Protein 7BX7 (pdb70)

Sequence (270 aa):
GSNFGGGGSYNDFGNYNNQSSNFGPMKGGNFGGRSSGPYGGGGQYGSNFGGGGSYNDFGNYNNQSSNFGPMKGGNFGGRSSGPYGGGGQYGSNFGGGGSYNDFGNYNNQSSNFGPMKGGNFGGRSSGPYGGGGQYGSNFGGGGSYNDFGNYNNQSSNFGPMKGGNFGGRSSGPYGGGGQYGSNFGGGGSYNDFGNYNNQSSNFGPMKGGNFGGRSSGPYGGGGQYGSNFGGGGSYNDFGNYNNQSSNFGPMKGGNFGGRSSGPYGGGGQY

Radius of gyration: 20.84 Å; Cα contacts (8 Å, |Δi|>4): 1004; chains: 6; bounding box: 47×66×20 Å

Organism: Homo sapiens (NCBI:txid9606)

B-factor: mean 68.03, std 12.59, range [46.07, 91.61]

Secondary structure (DSSP, 8-state):
--EES-BS-EEE--EEEEEEEEES-B-SEEE-S---STT-S----/--EES-BS-EEE--EEEEEEEEES-B-SEEE-S---STT-S----/--EES-BS-EEE--EEEEEEEEES-B-SEEE-S---STT-S----/--EES-BS-EEE--EEEEEEEEES-B-SEEE-S---STT-S----/--EES-BS-EEE--EEEEEEEEES-B-SEEE-S---STT-S----/--EES-BS-EEE--EEEEEEEEES-B-SEEE-S---STT-S----

Structure (mmCIF, N/CA/C/O backbone):
data_7BX7
#
_entry.id   7BX7
#
_cell.length_a   1.00
_cell.length_b   1.00
_cell.length_c   1.00
_cell.angle_alpha   90.00
_cell.angle_beta   90.00
_cell.angle_gamma   90.00
#
_symmetry.space_group_name_H-M   'P 1'
#
loop_
_atom_site.group_PDB
_atom_site.id
_atom_site.type_symbol
_atom_site.label_atom_id
_atom_site.label_alt_id
_atom_site.label_comp_id
_atom_site.label_asym_id
_atom_site.label_entity_id
_atom_site.label_seq_id
_atom_site.pdbx_PDB_ins_code
_atom_site.Cartn_x
_atom_site.Cartn_y
_atom_site.Cartn_z
_atom_site.occupancy
_atom_site.B_iso_or_equiv
_atom_site.auth_seq_id
_atom_site.auth_comp_id
_atom_site.auth_asym_id
_atom_site.auth_atom_id
_atom_site.pdbx_PDB_model_num
ATOM 1 N N . GLY A 1 66 ? 156.464 116.583 152.881 1.00 79.91 251 GLY A N 1
ATOM 2 C CA . GLY A 1 66 ? 157.794 116.670 153.455 1.00 79.91 251 GLY A CA 1
ATOM 3 C C . GLY A 1 66 ? 158.574 117.849 152.919 1.00 79.91 251 GLY A C 1
ATOM 4 O O . GLY A 1 66 ? 159.788 117.779 152.741 1.00 79.91 251 GLY A O 1
ATOM 5 N N . SER A 1 67 ? 157.865 118.944 152.672 1.00 79.86 252 SER A N 1
ATOM 6 C CA . SER A 1 67 ? 158.457 120.105 152.035 1.00 79.86 252 SER A CA 1
ATOM 7 C C . SER A 1 67 ? 159.336 120.877 153.010 1.00 79.86 252 SER A C 1
ATOM 8 O O . SER A 1 67 ? 159.191 120.789 154.229 1.00 79.86 252 SER A O 1
ATOM 11 N N . ASN A 1 68 ? 160.258 121.646 152.445 1.00 74.57 253 ASN A N 1
ATOM 12 C CA . ASN A 1 68 ? 161.239 122.426 153.189 1.00 74.57 253 ASN A CA 1
ATOM 13 C C . ASN A 1 68 ? 161.023 123.883 152.812 1.00 74.57 253 ASN A C 1
ATOM 14 O O . ASN A 1 68 ? 161.575 124.361 151.823 1.00 74.57 253 ASN A O 1
ATOM 19 N N . PHE A 1 69 ? 160.235 124.595 153.603 1.00 72.30 254 PHE A N 1
ATOM 20 C CA . PHE A 1 69 ? 159.975 126.006 153.340 1.00 72.30 254 PHE A CA 1
ATOM 21 C C . PHE A 1 69 ? 161.087 126.832 153.965 1.00 72.30 254 PHE A C 1
ATOM 22 O O . PHE A 1 69 ? 161.024 127.224 155.127 1.00 72.30 254 PHE A O 1
ATOM 30 N N . GLY A 1 70 ? 162.117 127.106 153.175 1.00 71.75 255 GLY A N 1
ATOM 31 C CA . GLY A 1 70 ? 163.198 127.961 153.633 1.00 71.75 255 GLY A CA 1
ATOM 32 C C . GLY A 1 70 ? 163.935 127.445 154.846 1.00 71.75 255 GLY A C 1
ATOM 33 O O . GLY A 1 70 ? 164.290 128.230 155.732 1.00 71.75 255 GLY A O 1
ATOM 34 N N . GLY A 1 71 ? 164.175 126.136 154.912 1.00 76.68 256 GLY A N 1
ATOM 35 C CA . GLY A 1 71 ? 164.914 125.563 156.016 1.00 76.68 256 GLY A CA 1
ATOM 36 C C . GLY A 1 71 ? 166.394 125.476 155.730 1.00 76.68 256 GLY A C 1
ATOM 37 O O . GLY A 1 71 ? 166.850 125.647 154.606 1.00 76.68 256 GLY A O 1
ATOM 38 N N . GLY A 1 72 ? 167.155 125.201 156.778 1.00 78.42 257 GLY A N 1
ATOM 39 C CA . GLY A 1 72 ? 168.591 125.140 156.635 1.00 78.42 257 GLY A CA 1
ATOM 40 C C . GLY A 1 72 ? 169.251 126.425 157.071 1.00 78.42 257 GLY A C 1
ATOM 41 O O . GLY A 1 72 ? 169.099 126.851 158.217 1.00 78.42 257 GLY A O 1
ATOM 42 N N . GLY A 1 73 ? 169.986 127.055 156.167 1.00 72.14 258 GLY A N 1
ATOM 43 C CA . GLY A 1 73 ? 170.644 128.300 156.493 1.00 72.14 258 GLY A CA 1
ATOM 44 C C . GLY A 1 73 ? 169.996 129.468 155.794 1.00 72.14 258 GLY A C 1
ATOM 45 O O . GLY A 1 73 ? 170.636 130.494 155.557 1.00 72.14 258 GLY A O 1
ATOM 46 N N . SER A 1 74 ? 168.722 129.321 155.457 1.00 71.24 259 SER A N 1
ATOM 47 C CA . SER A 1 74 ? 168.019 130.367 154.735 1.00 71.24 259 SER A CA 1
ATOM 48 C C . SER A 1 74 ? 167.911 131.625 155.576 1.00 71.24 259 SER A C 1
ATOM 49 O O . S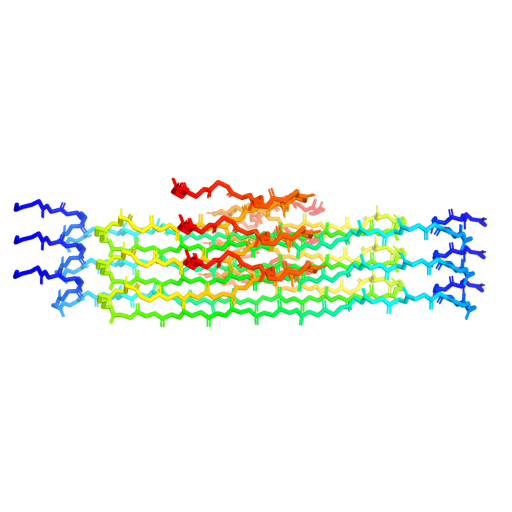ER A 1 74 ? 167.740 131.570 156.793 1.00 71.24 259 SER A O 1
ATOM 52 N N . TYR A 1 75 ? 168.024 132.764 154.915 1.00 65.08 260 TYR A N 1
ATOM 53 C CA . TYR A 1 75 ? 167.727 134.059 155.509 1.00 65.08 260 TYR A CA 1
ATOM 54 C C . TYR A 1 75 ? 166.354 134.442 154.978 1.00 65.08 260 TYR A C 1
ATOM 55 O O . TYR A 1 75 ? 166.220 134.953 153.871 1.00 65.08 260 TYR A O 1
ATOM 64 N N . ASN A 1 76 ? 165.324 134.153 155.752 1.00 63.49 261 ASN A N 1
ATOM 65 C CA . ASN A 1 76 ? 163.951 134.410 155.345 1.00 63.49 261 ASN A CA 1
ATOM 66 C C . ASN A 1 76 ? 163.484 135.696 156.001 1.00 63.49 261 ASN A C 1
ATOM 67 O O . ASN A 1 76 ? 163.269 135.739 157.213 1.00 63.49 261 ASN A O 1
ATOM 72 N N . ASP A 1 77 ? 163.320 136.736 155.198 1.00 60.99 262 ASP A N 1
ATOM 73 C CA . ASP A 1 77 ? 162.957 138.062 155.681 1.00 60.99 262 ASP A CA 1
ATOM 74 C C . ASP A 1 77 ? 161.704 138.475 154.929 1.00 60.99 262 ASP A C 1
ATOM 75 O O . ASP A 1 77 ? 161.776 138.843 153.757 1.00 60.99 262 ASP A O 1
ATOM 80 N N . PHE A 1 78 ? 160.556 138.407 155.586 1.00 57.75 263 PHE A N 1
ATOM 81 C CA . PHE A 1 78 ? 159.320 138.782 154.907 1.00 57.75 263 PHE A CA 1
ATOM 82 C C . PHE A 1 78 ? 158.366 139.351 155.953 1.00 57.75 263 PHE A C 1
ATOM 83 O O . PHE A 1 78 ? 157.490 138.659 156.461 1.00 57.75 263 PHE A O 1
ATOM 91 N N . GLY A 1 79 ? 158.488 140.649 156.204 1.00 53.05 264 GLY A N 1
ATOM 92 C CA . GLY A 1 79 ? 157.628 141.327 157.138 1.00 53.05 264 GLY A CA 1
ATOM 93 C C . GLY A 1 79 ? 156.702 142.265 156.397 1.00 53.05 264 GLY A C 1
ATOM 94 O O . GLY A 1 79 ? 156.790 142.431 155.181 1.00 53.05 264 GLY A O 1
ATOM 95 N N . ASN A 1 80 ? 155.814 142.872 157.151 1.00 51.93 265 ASN A N 1
ATOM 96 C CA . ASN A 1 80 ? 154.888 143.850 156.610 1.00 51.93 265 ASN A CA 1
ATOM 97 C C . ASN A 1 80 ? 155.227 145.186 157.236 1.00 51.93 265 ASN A C 1
ATOM 98 O O . ASN A 1 80 ? 155.135 145.350 158.453 1.00 51.93 265 ASN A O 1
ATOM 103 N N . TYR A 1 81 ? 155.630 146.130 156.407 1.00 51.17 266 TYR A N 1
ATOM 104 C CA . TYR A 1 81 ? 156.028 147.450 156.854 1.00 51.17 266 TYR A CA 1
ATOM 105 C C . TYR A 1 81 ? 155.048 148.447 156.267 1.00 51.17 266 TYR A C 1
ATOM 106 O O . TYR A 1 81 ? 154.880 148.512 155.047 1.00 51.17 266 TYR A O 1
ATOM 115 N N . ASN A 1 82 ? 154.386 149.196 157.131 1.00 51.31 267 ASN A N 1
ATOM 116 C CA . ASN A 1 82 ? 153.342 150.117 156.724 1.00 51.31 267 ASN A CA 1
ATOM 117 C C . ASN A 1 82 ? 153.675 151.518 157.205 1.00 51.31 267 ASN A C 1
ATOM 118 O O . ASN A 1 82 ? 154.107 151.706 158.344 1.00 51.31 267 ASN A O 1
ATOM 123 N N . ASN A 1 83 ? 153.477 152.497 156.332 1.00 51.11 268 ASN A N 1
ATOM 124 C CA . ASN A 1 83 ? 153.630 153.894 156.702 1.00 51.11 268 ASN A CA 1
ATOM 125 C C . ASN A 1 83 ? 152.438 154.666 156.173 1.00 51.11 268 ASN A C 1
ATOM 126 O O . ASN A 1 83 ? 152.153 154.620 154.975 1.00 51.11 268 ASN A O 1
ATOM 131 N N . GLN A 1 84 ? 151.741 155.363 157.061 1.00 50.13 269 GLN A N 1
ATOM 132 C CA . GLN A 1 84 ? 150.541 156.089 156.681 1.00 50.13 269 GLN A CA 1
ATOM 133 C C . GLN A 1 84 ? 150.553 157.465 157.309 1.00 50.13 269 GLN A C 1
ATOM 134 O O . GLN A 1 84 ? 150.860 157.605 158.493 1.00 50.13 269 GLN A O 1
ATOM 140 N N . SER A 1 85 ? 150.203 158.472 156.522 1.00 51.84 270 SER A N 1
ATOM 141 C CA . SER A 1 85 ? 150.10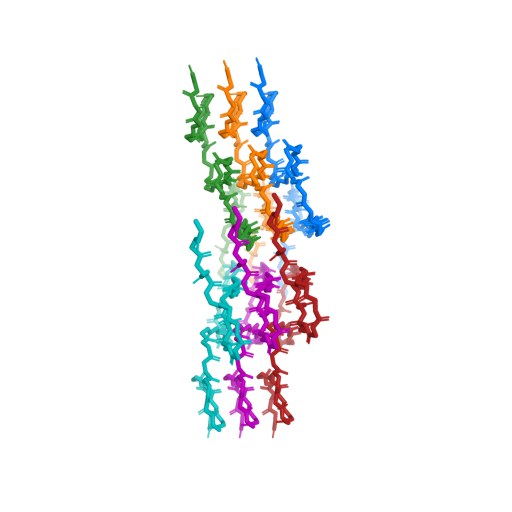2 159.835 157.012 1.00 51.84 270 SER A CA 1
ATOM 142 C C . SER A 1 85 ? 148.900 160.487 156.364 1.00 51.84 270 SER A C 1
ATOM 143 O O . SER A 1 85 ? 148.887 160.689 155.151 1.00 51.84 270 SER A O 1
ATOM 146 N N . SER A 1 86 ? 147.893 160.802 157.158 1.00 55.97 271 SER A N 1
ATOM 147 C CA . SER A 1 86 ? 146.739 161.539 156.680 1.00 55.97 271 SER A CA 1
ATOM 148 C C . SER A 1 86 ? 146.778 162.941 157.259 1.00 55.97 271 SER A C 1
ATOM 149 O O . SER A 1 86 ? 147.263 163.150 158.371 1.00 55.97 271 SER A O 1
ATOM 152 N N . ASN A 1 87 ? 146.284 163.910 156.498 1.00 59.23 272 ASN A N 1
ATOM 153 C CA . ASN A 1 87 ? 146.429 165.292 156.927 1.00 59.23 272 ASN A CA 1
ATOM 154 C C . ASN A 1 87 ? 145.362 166.163 156.290 1.00 59.23 272 ASN A C 1
ATOM 155 O O . ASN A 1 87 ? 145.072 166.022 155.104 1.00 59.23 272 ASN A O 1
ATOM 160 N N . PHE A 1 88 ? 144.810 167.077 157.070 1.00 62.21 273 PHE A N 1
ATOM 161 C CA . PHE A 1 88 ? 143.832 168.047 156.596 1.00 62.21 273 PHE A CA 1
ATOM 162 C C . PHE A 1 88 ? 144.515 169.402 156.696 1.00 62.21 273 PHE A C 1
ATOM 163 O O . PHE A 1 88 ? 144.723 169.921 157.791 1.00 62.21 273 PHE A O 1
ATOM 171 N N . GLY A 1 89 ? 144.870 169.978 155.563 1.00 66.64 274 GLY A N 1
ATOM 172 C CA . GLY A 1 89 ? 145.434 171.301 155.586 1.00 66.64 274 GLY A CA 1
ATOM 173 C C . GLY A 1 89 ? 146.689 171.425 154.760 1.00 66.64 274 GLY A C 1
ATOM 174 O O . GLY A 1 89 ? 147.011 170.560 153.945 1.00 66.64 274 GLY A O 1
ATOM 175 N N . PRO A 1 90 ? 147.423 172.519 154.955 1.00 70.75 275 PRO A N 1
ATOM 176 C CA . PRO A 1 90 ? 148.630 172.763 154.158 1.00 70.75 275 PRO A CA 1
ATOM 177 C C . PRO A 1 90 ? 149.740 171.809 154.567 1.00 70.75 275 PRO A C 1
ATOM 178 O O . PRO A 1 90 ? 150.208 171.832 155.705 1.00 70.75 275 PRO A O 1
ATOM 182 N N . MET A 1 91 ? 150.152 170.968 153.633 1.00 72.39 276 MET A N 1
ATOM 183 C CA . MET A 1 91 ? 151.163 169.947 153.865 1.00 72.39 276 MET A CA 1
ATOM 184 C C . MET A 1 91 ? 152.426 170.347 153.119 1.00 72.39 276 MET A C 1
ATOM 185 O O . MET A 1 91 ? 152.467 170.299 151.886 1.00 72.39 276 MET A O 1
ATOM 190 N N . LYS A 1 92 ? 153.448 170.754 153.863 1.00 71.92 277 LYS A N 1
ATOM 191 C CA . LYS A 1 92 ? 154.741 171.074 153.284 1.00 71.92 277 LYS A CA 1
ATOM 192 C C . LYS A 1 92 ? 155.852 170.156 153.745 1.00 71.92 277 LYS A C 1
ATOM 193 O O . LYS A 1 92 ? 156.933 170.184 153.155 1.00 71.92 277 LYS A O 1
ATOM 199 N N . GLY A 1 93 ? 155.625 169.346 154.767 1.00 69.42 278 GLY A N 1
ATOM 200 C CA . GLY A 1 93 ? 156.663 168.510 155.333 1.00 69.42 278 GLY A CA 1
ATOM 201 C C . GLY A 1 93 ? 156.974 167.297 154.491 1.00 69.42 278 GLY A C 1
ATOM 202 O O . GLY A 1 93 ? 157.056 167.365 153.259 1.00 69.42 278 GLY A O 1
ATOM 203 N N . GLY A 1 94 ? 157.164 166.175 155.158 1.00 67.37 279 GLY A N 1
ATOM 204 C CA . GLY A 1 94 ? 157.512 164.938 154.482 1.00 67.37 279 GLY A CA 1
ATOM 205 C C . GLY A 1 94 ? 156.945 163.726 155.180 1.00 67.37 279 GLY A C 1
ATOM 206 O O . GLY A 1 94 ? 156.857 163.682 156.404 1.00 67.37 279 GLY A O 1
ATOM 207 N N . ASN A 1 95 ? 156.556 162.739 154.382 1.00 61.54 280 ASN A N 1
ATOM 208 C CA . ASN A 1 95 ? 156.152 161.429 154.866 1.00 61.54 280 ASN A CA 1
ATOM 209 C C . ASN A 1 95 ? 157.053 160.413 154.187 1.00 61.54 280 ASN A C 1
ATOM 210 O O . ASN A 1 95 ? 157.116 160.368 152.956 1.00 61.54 280 ASN A O 1
ATOM 215 N N . PHE A 1 96 ? 157.762 159.619 154.979 1.00 64.26 281 PHE A N 1
ATOM 216 C CA . PHE A 1 96 ? 158.880 158.830 154.481 1.00 64.26 281 PHE A CA 1
ATOM 217 C C . PHE A 1 96 ? 158.616 157.349 154.697 1.00 64.26 281 PHE A C 1
ATOM 218 O O . PHE A 1 96 ? 158.524 156.888 155.839 1.00 64.26 281 PHE A O 1
ATOM 226 N N . GLY A 1 97 ? 158.497 156.612 153.593 1.00 60.61 282 GLY A N 1
ATOM 227 C CA . GLY A 1 97 ? 158.327 155.175 153.630 1.00 60.61 282 GLY A CA 1
ATOM 228 C C . GLY A 1 97 ? 159.155 154.520 152.544 1.00 60.61 282 GLY A C 1
ATOM 229 O O . GLY A 1 97 ? 159.987 155.161 151.906 1.00 60.61 282 GLY A O 1
ATOM 230 N N . GLY A 1 98 ? 158.911 153.235 152.338 1.00 60.06 283 GLY A N 1
ATOM 231 C CA . GLY A 1 98 ? 159.730 152.452 151.437 1.00 60.06 283 GLY A CA 1
ATOM 232 C C . GLY A 1 98 ? 160.867 151.802 152.191 1.00 60.06 283 GLY A C 1
ATOM 233 O O . GLY A 1 98 ? 161.148 152.137 153.341 1.00 60.06 283 GLY A O 1
ATOM 234 N N . ARG A 1 99 ? 161.545 150.864 151.539 1.00 57.41 284 ARG A N 1
ATOM 235 C CA . ARG A 1 99 ? 162.494 150.066 152.299 1.00 57.41 284 ARG A CA 1
ATOM 236 C C . ARG A 1 99 ? 163.782 150.846 152.527 1.00 57.41 284 ARG A C 1
ATOM 237 O O . ARG A 1 99 ? 164.239 150.958 153.665 1.00 57.41 284 ARG A O 1
ATOM 245 N N . SER A 1 100 ? 164.375 151.373 151.460 1.00 66.43 285 SER A N 1
ATOM 246 C CA . SER A 1 100 ? 165.561 152.219 151.573 1.00 66.43 285 SER A CA 1
ATOM 247 C C . SER A 1 100 ? 166.730 151.479 152.215 1.00 66.43 285 SER A C 1
ATOM 248 O O . SER A 1 100 ? 167.157 151.802 153.322 1.00 66.43 285 SER A O 1
ATOM 251 N N . SER A 1 101 ? 167.261 150.497 151.501 1.00 70.37 286 SER A N 1
ATOM 252 C CA . SER A 1 101 ? 168.310 149.633 152.028 1.00 70.37 286 SER A CA 1
ATOM 253 C C . SER A 1 101 ? 169.714 150.102 151.670 1.00 70.37 286 SER A C 1
ATOM 254 O O . SER A 1 101 ? 170.605 149.272 151.491 1.00 70.37 286 SER A O 1
ATOM 257 N N . GLY A 1 102 ? 169.928 151.408 151.577 1.00 76.44 287 GLY A N 1
ATOM 258 C CA . GLY A 1 102 ? 171.225 151.925 151.211 1.00 76.44 287 GLY A CA 1
ATOM 259 C C . GLY A 1 102 ? 171.679 153.080 152.078 1.00 76.44 287 GLY A C 1
ATOM 260 O O . GLY A 1 102 ? 170.893 153.667 152.826 1.00 76.44 287 GLY A O 1
ATOM 261 N N . PRO A 1 103 ? 172.964 153.425 151.997 1.00 83.21 288 PRO A N 1
ATOM 262 C CA . PRO A 1 103 ? 173.483 154.547 152.789 1.00 83.21 288 PRO A CA 1
ATOM 263 C C . PRO A 1 103 ? 172.802 155.853 152.425 1.00 83.21 288 PRO A C 1
ATOM 264 O O . PRO A 1 103 ? 172.667 156.192 151.248 1.00 83.21 288 PRO A O 1
ATOM 268 N N . TYR A 1 104 ? 172.380 156.590 153.449 1.00 86.78 289 TYR A N 1
ATOM 269 C CA . TYR A 1 104 ? 171.593 157.810 153.280 1.00 86.78 289 TYR A CA 1
ATOM 270 C C . TYR A 1 104 ? 170.357 157.540 152.429 1.00 86.78 289 TYR A C 1
ATOM 271 O O . TYR A 1 104 ? 169.917 158.377 151.642 1.00 86.78 289 TYR A O 1
ATOM 280 N N . GLY A 1 105 ? 169.796 156.348 152.602 1.00 81.25 290 GLY A N 1
ATOM 281 C CA . GLY A 1 105 ? 168.672 155.928 151.801 1.00 81.25 290 GLY A CA 1
ATOM 282 C C . GLY A 1 105 ? 167.379 156.599 152.210 1.00 81.25 290 GLY A C 1
ATOM 283 O O . GLY A 1 105 ? 167.208 157.057 153.336 1.00 81.25 290 GLY A O 1
ATOM 284 N N . GLY A 1 106 ? 166.445 156.630 151.269 1.00 81.36 291 GLY A N 1
ATOM 285 C CA . GLY A 1 106 ? 165.181 157.297 151.481 1.00 81.36 291 GLY A CA 1
ATOM 286 C C . GLY A 1 106 ? 165.222 158.702 150.929 1.00 81.36 291 GLY A C 1
ATOM 287 O O . GLY A 1 106 ? 166.045 159.516 151.355 1.00 81.36 291 GLY A O 1
ATOM 288 N N . GLY A 1 107 ? 164.362 158.995 149.963 1.00 79.34 292 GLY A N 1
ATOM 289 C CA . GLY A 1 107 ? 164.336 160.323 149.394 1.00 79.34 292 GLY A CA 1
ATOM 290 C C . GLY A 1 107 ? 164.021 161.370 150.435 1.00 79.34 292 GLY A C 1
ATOM 291 O O . GLY A 1 107 ? 163.097 161.199 151.227 1.00 79.34 292 GLY A O 1
ATOM 292 N N . GLY A 1 108 ? 164.785 162.448 150.460 1.00 78.09 293 GLY A N 1
ATOM 293 C CA . GLY A 1 108 ? 164.512 163.499 151.411 1.00 78.09 293 GLY A CA 1
ATOM 294 C C . GLY A 1 108 ? 164.763 164.862 150.820 1.00 78.09 293 GLY A C 1
ATOM 295 O O . GLY A 1 108 ? 164.381 165.126 149.679 1.00 78.09 293 GLY A O 1
ATOM 296 N N . GLN A 1 109 ? 165.402 165.740 151.582 1.00 87.25 294 GLN A N 1
ATOM 297 C CA . GLN A 1 109 ? 165.829 167.027 151.052 1.00 87.25 294 GLN A CA 1
ATOM 298 C C . GLN A 1 109 ? 167.300 167.032 150.666 1.00 87.25 294 GLN A C 1
ATOM 299 O O . GLN A 1 109 ? 167.657 167.576 149.618 1.00 87.25 294 GLN A O 1
ATOM 305 N N . TYR A 1 110 ? 168.151 166.426 151.487 1.00 85.91 295 TYR A N 1
ATOM 306 C CA . TYR A 1 110 ? 169.587 166.359 151.240 1.00 85.91 295 TYR A CA 1
ATOM 307 C C . TYR A 1 110 ? 170.194 167.745 151.038 1.00 85.91 295 TYR A C 1
ATOM 308 O O . TYR A 1 110 ? 171.371 167.876 150.702 1.00 85.91 295 TYR A O 1
ATOM 317 N N . GLY B 1 66 ? 157.640 116.860 148.074 1.00 77.24 251 GLY B N 1
ATOM 318 C CA . GLY B 1 66 ? 158.960 116.987 148.661 1.00 77.24 251 GLY B CA 1
ATOM 319 C C . GLY B 1 66 ? 159.708 118.192 148.136 1.00 77.24 251 GLY B C 1
ATOM 320 O O . GLY B 1 66 ? 160.926 118.160 147.971 1.00 77.24 251 GLY B O 1
ATOM 321 N N . SER B 1 67 ? 158.967 119.265 147.885 1.00 78.19 252 SER B N 1
ATOM 322 C CA . SER B 1 67 ? 159.529 120.446 147.257 1.00 78.19 252 SER B CA 1
ATOM 323 C C . SER B 1 67 ? 160.374 121.242 148.243 1.00 78.19 252 SER B C 1
ATOM 324 O O . SER B 1 67 ? 160.219 121.146 149.460 1.00 78.19 252 SER B O 1
ATOM 327 N N . ASN B 1 68 ? 161.276 122.041 147.689 1.00 74.65 253 ASN B N 1
ATOM 328 C CA . ASN B 1 68 ? 162.225 122.849 148.445 1.00 74.65 253 ASN B CA 1
ATOM 329 C C . ASN B 1 68 ? 161.967 124.300 148.070 1.00 74.65 253 ASN B C 1
ATOM 330 O O . ASN B 1 68 ? 162.513 124.798 147.088 1.00 74.65 253 ASN B O 1
ATOM 335 N N . PHE B 1 69 ? 161.149 124.984 148.856 1.00 70.57 254 PHE B N 1
ATOM 336 C CA . PHE B 1 69 ? 160.848 126.387 148.594 1.00 70.57 254 PHE B CA 1
ATOM 337 C C . PHE B 1 69 ? 161.927 127.246 149.232 1.00 70.57 254 PHE B C 1
ATOM 338 O O . PHE B 1 69 ? 161.840 127.632 150.394 1.00 70.57 254 PHE B O 1
ATOM 346 N N . GLY B 1 70 ? 162.956 127.555 148.453 1.00 71.69 255 GLY B N 1
ATOM 347 C CA . GLY B 1 70 ? 164.004 128.441 148.924 1.00 71.69 255 GLY B CA 1
ATOM 348 C C . GLY B 1 70 ? 164.745 127.945 150.143 1.00 71.69 255 GLY B C 1
ATOM 349 O O . GLY B 1 70 ? 165.066 128.738 151.035 1.00 71.69 255 GLY B O 1
ATOM 350 N N . GLY B 1 71 ? 165.026 126.644 150.208 1.00 75.91 256 GLY B N 1
ATOM 351 C CA . GLY B 1 71 ? 165.772 126.092 151.318 1.00 75.91 256 GLY B CA 1
ATOM 352 C C . GLY B 1 71 ? 167.256 126.052 151.046 1.00 75.91 256 GLY B C 1
ATOM 353 O O . GLY B 1 71 ? 167.718 126.241 149.927 1.00 75.91 256 GLY B O 1
ATOM 354 N N . GLY B 1 72 ? 168.015 125.798 152.101 1.00 75.18 257 GLY B N 1
ATOM 355 C CA . GLY B 1 72 ? 169.453 125.782 151.972 1.00 75.18 257 GLY B CA 1
ATOM 356 C C . GLY B 1 72 ? 170.069 127.086 152.418 1.00 75.18 257 GLY B C 1
ATOM 357 O O . GLY B 1 72 ? 169.892 127.503 153.564 1.00 75.18 257 GLY B O 1
ATOM 358 N N . GLY B 1 73 ? 170.792 127.742 151.523 1.00 70.79 258 GLY B N 1
ATOM 359 C CA . GLY B 1 73 ? 171.407 129.006 151.859 1.00 70.79 258 GLY B CA 1
ATOM 360 C C . GLY B 1 73 ? 170.730 130.155 151.157 1.00 70.79 258 GLY B C 1
ATOM 361 O O . GLY B 1 73 ? 171.340 131.201 150.929 1.00 70.79 258 GLY B O 1
ATOM 362 N N . SER B 1 74 ? 169.464 129.969 150.807 1.00 69.39 259 SER B N 1
ATOM 363 C CA . SER B 1 74 ? 168.736 130.994 150.081 1.00 69.39 259 SER B CA 1
ATOM 364 C C . SER B 1 74 ? 168.581 132.246 150.924 1.00 69.39 259 SER B C 1
ATOM 365 O O . SER B 1 74 ? 168.399 132.182 152.140 1.00 69.39 259 SER B O 1
ATOM 368 N N . TYR B 1 75 ? 168.665 133.390 150.267 1.00 64.40 260 TYR B N 1
ATOM 369 C CA . TYR B 1 75 ? 168.321 134.673 150.863 1.00 64.40 260 TYR B CA 1
ATOM 370 C C . TYR B 1 75 ? 166.942 135.014 150.318 1.00 64.40 260 TYR B C 1
ATOM 371 O O . TYR B 1 75 ? 166.803 135.524 149.212 1.00 64.40 260 TYR B O 1
ATOM 380 N N . ASN B 1 76 ? 165.913 134.691 151.082 1.00 62.58 261 ASN B N 1
ATOM 381 C CA . ASN B 1 76 ? 164.537 134.905 150.662 1.00 62.58 261 ASN B CA 1
ATOM 382 C C . ASN B 1 76 ? 164.024 136.174 151.316 1.00 62.58 261 ASN B C 1
ATOM 383 O O . ASN B 1 76 ? 163.795 136.207 152.526 1.00 62.58 261 ASN B O 1
ATOM 388 N N . ASP B 1 77 ? 163.835 137.211 150.515 1.00 58.96 262 ASP B N 1
ATOM 389 C CA . ASP B 1 77 ? 163.425 138.524 150.998 1.00 58.96 262 ASP B CA 1
ATOM 390 C C . ASP B 1 77 ? 162.168 138.900 150.234 1.00 58.96 262 ASP B C 1
ATOM 391 O O . ASP B 1 77 ? 162.240 139.273 149.064 1.00 58.96 262 ASP B O 1
ATOM 396 N N . PHE B 1 78 ? 161.016 138.794 150.880 1.00 56.31 263 PHE B N 1
ATOM 397 C CA . PHE B 1 78 ? 159.776 139.131 150.189 1.00 56.31 263 PHE B CA 1
ATOM 398 C C . PHE B 1 78 ? 158.794 139.667 151.227 1.00 56.31 263 PHE B C 1
ATOM 399 O O . PHE B 1 78 ? 157.935 138.946 151.724 1.00 56.31 263 PHE B O 1
ATOM 407 N N . GLY B 1 79 ? 158.872 140.967 151.483 1.00 52.04 264 GLY B N 1
ATOM 408 C CA . GLY B 1 79 ? 157.983 141.615 152.410 1.00 52.04 264 GLY B CA 1
ATOM 409 C C . GLY B 1 79 ? 157.035 142.526 151.662 1.00 52.04 264 GLY 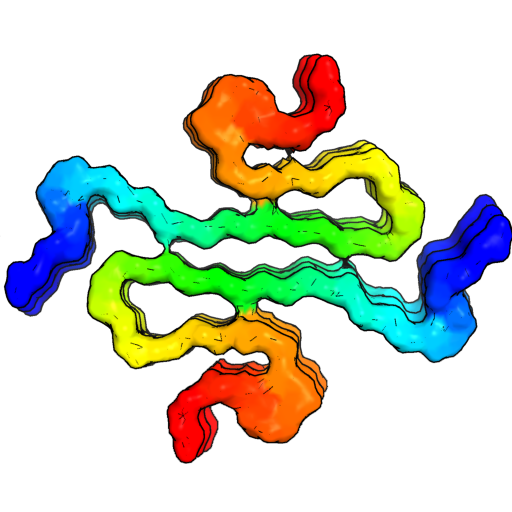B C 1
ATOM 410 O O . GLY B 1 79 ? 157.129 142.698 150.448 1.00 52.04 264 GLY B O 1
ATOM 411 N N . ASN B 1 80 ? 156.121 143.102 152.410 1.00 48.97 265 ASN B N 1
ATOM 412 C CA . ASN B 1 80 ? 155.170 144.053 151.862 1.00 48.97 265 ASN B CA 1
ATOM 413 C C . ASN B 1 80 ? 155.461 145.397 152.495 1.00 48.97 265 ASN B C 1
ATOM 414 O O . ASN B 1 80 ? 155.351 145.554 153.712 1.00 48.97 265 ASN B O 1
ATOM 419 N N . TYR B 1 81 ? 155.842 146.355 151.673 1.00 50.65 266 TYR B N 1
ATOM 420 C CA . TYR B 1 81 ? 156.193 147.686 152.127 1.00 50.65 266 TYR B CA 1
ATOM 421 C C . TYR B 1 81 ? 155.188 148.653 151.533 1.00 50.65 266 TYR B C 1
ATOM 422 O O . TYR B 1 81 ? 155.030 148.717 150.312 1.00 50.65 266 TYR B O 1
ATOM 431 N N . ASN B 1 82 ? 154.495 149.378 152.393 1.00 47.75 267 ASN B N 1
ATOM 432 C CA . ASN B 1 82 ? 153.426 150.267 151.978 1.00 47.75 267 ASN B CA 1
ATOM 433 C C . ASN B 1 82 ? 153.711 151.677 152.466 1.00 47.75 267 ASN B C 1
ATOM 434 O O . ASN B 1 82 ? 154.125 151.875 153.610 1.00 47.75 267 ASN B O 1
ATOM 439 N N . ASN B 1 83 ? 153.491 152.652 151.594 1.00 49.88 268 ASN B N 1
ATOM 440 C CA . ASN B 1 83 ? 153.596 154.052 151.969 1.00 49.88 268 ASN B CA 1
ATOM 441 C C . ASN B 1 83 ? 152.386 154.787 151.430 1.00 49.88 268 ASN B C 1
ATOM 442 O O . ASN B 1 83 ? 152.114 154.736 150.230 1.00 49.88 268 ASN B O 1
ATOM 447 N N . GLN B 1 84 ? 151.658 155.459 152.313 1.00 46.99 269 GLN B N 1
ATOM 448 C CA . GLN B 1 84 ? 150.439 156.149 151.923 1.00 46.99 269 GLN B CA 1
ATOM 449 C C . GLN B 1 84 ? 150.402 157.523 152.555 1.00 46.99 269 GLN B C 1
ATOM 450 O O . GLN B 1 84 ? 150.693 157.669 153.742 1.00 46.99 269 GLN B O 1
ATOM 456 N N . SER B 1 85 ? 150.028 158.520 151.768 1.00 49.05 270 SER B N 1
ATOM 457 C CA . SER B 1 85 ? 149.880 159.878 152.260 1.00 49.05 270 SER B CA 1
ATOM 458 C C . SER B 1 85 ? 148.664 160.494 151.602 1.00 49.05 270 SER B C 1
ATOM 459 O O . SER B 1 85 ? 148.657 160.699 150.389 1.00 49.05 270 SER B O 1
ATOM 462 N N . SER B 1 86 ? 147.640 160.775 152.387 1.00 51.43 271 SER B N 1
ATOM 463 C CA . SER B 1 86 ? 146.468 161.477 151.900 1.00 51.43 271 SER B CA 1
ATOM 464 C C . SER B 1 86 ? 146.457 162.878 152.483 1.00 51.43 271 SER B C 1
ATOM 465 O O . SER B 1 86 ? 146.924 163.098 153.600 1.00 51.43 271 SER B O 1
ATOM 468 N N . ASN B 1 87 ? 145.941 163.833 151.719 1.00 58.85 272 ASN B N 1
ATOM 469 C CA . ASN B 1 87 ? 146.038 165.217 152.153 1.00 58.85 272 ASN B CA 1
ATOM 470 C C . ASN B 1 87 ? 144.951 166.056 151.509 1.00 58.85 272 ASN B C 1
ATOM 471 O O . ASN B 1 87 ? 144.677 165.910 150.319 1.00 58.85 272 ASN B O 1
ATOM 476 N N . PHE B 1 88 ? 144.362 166.950 152.285 1.00 61.23 273 PHE B N 1
ATOM 477 C CA . PHE B 1 88 ? 143.359 167.890 151.804 1.00 61.23 273 PHE B CA 1
ATOM 478 C C . PHE B 1 88 ? 143.998 169.266 151.915 1.00 61.23 273 PHE B C 1
ATOM 479 O O . PHE B 1 88 ? 144.179 169.787 153.013 1.00 61.23 273 PHE B O 1
ATOM 487 N N . GLY B 1 89 ? 144.347 169.856 150.787 1.00 66.54 274 GLY B N 1
ATOM 488 C CA . GLY B 1 89 ? 144.868 171.196 150.819 1.00 66.54 274 GLY B CA 1
ATOM 489 C C . GLY B 1 89 ? 146.127 171.362 150.007 1.00 66.54 274 GLY B C 1
ATOM 490 O O . GLY B 1 89 ? 146.484 170.510 149.192 1.00 66.54 274 GLY B O 1
ATOM 491 N N . PRO B 1 90 ? 146.824 172.478 150.212 1.00 69.69 275 PRO B N 1
ATOM 492 C CA . PRO B 1 90 ? 148.031 172.762 149.427 1.00 69.69 275 PRO B CA 1
ATOM 493 C C . PRO B 1 90 ? 149.166 171.842 149.845 1.00 69.69 275 PRO B C 1
ATOM 494 O O . PRO B 1 90 ? 149.622 171.876 150.988 1.00 69.69 275 PRO B O 1
ATOM 498 N N . MET B 1 91 ? 149.613 171.017 148.912 1.00 74.43 276 MET B N 1
ATOM 499 C CA . MET B 1 91 ? 150.653 170.028 149.152 1.00 74.43 276 MET B CA 1
ATOM 500 C C . MET B 1 91 ? 151.910 170.470 148.419 1.00 74.43 276 MET B C 1
ATOM 501 O O . MET B 1 91 ? 151.965 170.427 147.187 1.00 74.43 276 MET B O 1
ATOM 506 N N . LYS B 1 92 ? 152.912 170.906 149.175 1.00 73.55 277 LYS B N 1
ATOM 507 C CA . LYS B 1 92 ? 154.200 171.268 148.610 1.00 73.55 277 LYS B CA 1
ATOM 508 C C . LYS B 1 92 ? 155.335 170.384 149.080 1.00 73.55 277 LYS B C 1
ATOM 509 O O . LYS B 1 92 ? 156.419 170.448 148.500 1.00 73.55 277 LYS B O 1
ATOM 515 N N . GLY B 1 93 ? 155.123 169.564 150.097 1.00 70.12 278 GLY B N 1
ATOM 516 C CA . GLY B 1 93 ? 156.181 168.760 150.671 1.00 70.12 278 GLY B CA 1
ATOM 517 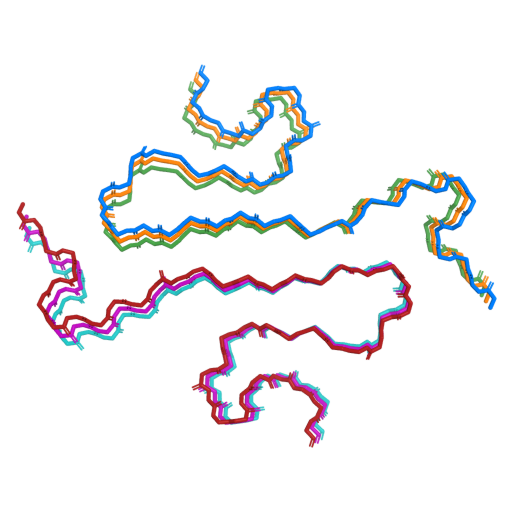C C . GLY B 1 93 ? 156.538 167.560 149.828 1.00 70.12 278 GLY B C 1
ATOM 518 O O . GLY B 1 93 ? 156.630 167.635 148.598 1.00 70.12 278 GLY B O 1
ATOM 519 N N . GLY B 1 94 ? 156.757 166.442 150.494 1.00 65.80 279 GLY B N 1
ATOM 520 C CA . GLY B 1 94 ? 157.150 165.219 149.818 1.00 65.80 279 GLY B CA 1
ATOM 521 C C . GLY B 1 94 ? 156.615 163.987 150.507 1.00 65.80 279 GLY B C 1
ATOM 522 O O . GLY B 1 94 ? 156.516 163.937 151.730 1.00 65.80 279 GLY B O 1
ATOM 523 N N . ASN B 1 95 ? 156.265 162.992 149.703 1.00 61.58 280 ASN B N 1
ATOM 524 C CA . ASN B 1 95 ? 155.897 161.667 150.179 1.00 61.58 280 ASN B CA 1
ATOM 525 C C . ASN B 1 95 ? 156.836 160.683 149.506 1.00 61.58 280 ASN B C 1
ATOM 526 O O . ASN B 1 95 ? 156.914 160.644 148.276 1.00 61.58 280 ASN B O 1
ATOM 531 N N . PHE B 1 96 ? 157.562 159.909 150.303 1.00 64.73 281 PHE B N 1
ATOM 532 C CA . PHE B 1 96 ? 158.709 159.157 149.814 1.00 64.73 281 PHE B CA 1
ATOM 533 C C . PHE B 1 96 ? 158.490 157.667 150.024 1.00 64.73 281 PHE B C 1
ATOM 534 O O . PHE B 1 96 ? 158.402 157.201 151.163 1.00 64.73 281 PHE B O 1
ATOM 542 N N . GLY B 1 97 ? 158.406 156.930 148.916 1.00 61.45 282 GLY B N 1
ATOM 543 C CA . GLY B 1 97 ? 158.280 155.489 148.947 1.00 61.45 282 GLY B CA 1
ATOM 544 C C . GLY B 1 97 ? 159.139 154.864 147.868 1.00 61.45 282 GLY B C 1
ATOM 545 O O . GLY B 1 97 ? 159.957 155.532 147.240 1.00 61.45 282 GLY B O 1
ATOM 546 N N . GLY B 1 98 ? 158.938 153.572 147.656 1.00 60.58 283 GLY B N 1
ATOM 547 C CA . GLY B 1 98 ? 159.790 152.818 146.761 1.00 60.58 283 GLY B CA 1
ATOM 548 C C . GLY B 1 98 ? 160.939 152.202 147.525 1.00 60.58 283 GLY B C 1
ATOM 549 O O . GLY B 1 98 ? 161.198 152.542 148.679 1.00 60.58 283 GLY B O 1
ATOM 550 N N . ARG B 1 99 ? 161.653 151.288 146.877 1.00 59.26 284 ARG B N 1
ATOM 551 C CA . ARG B 1 99 ? 162.619 150.518 147.645 1.00 59.26 284 ARG B CA 1
ATOM 552 C C . ARG B 1 99 ? 163.879 151.337 147.887 1.00 59.26 284 ARG B C 1
ATOM 553 O O . ARG B 1 99 ? 164.321 151.459 149.030 1.00 59.26 284 ARG B O 1
ATOM 561 N N . SER B 1 100 ? 164.466 151.885 146.827 1.00 68.53 285 SER B N 1
ATOM 562 C CA . SER B 1 100 ? 165.624 152.768 146.955 1.00 68.53 285 SER B CA 1
ATOM 563 C C . SER B 1 100 ? 166.809 152.063 147.606 1.00 68.53 285 SER B C 1
ATOM 564 O O . SER B 1 100 ? 167.214 152.396 148.718 1.00 68.53 285 SER B O 1
ATOM 567 N N . SER B 1 101 ? 167.378 151.100 146.895 1.00 71.11 286 SER B N 1
ATOM 568 C CA . SER B 1 101 ? 168.448 150.268 147.430 1.00 71.11 286 SER B CA 1
ATOM 569 C C . SER B 1 101 ? 169.840 150.782 147.088 1.00 71.11 286 SER B C 1
ATOM 570 O O . SER B 1 101 ? 170.759 149.981 146.915 1.00 71.11 286 SER B O 1
ATOM 573 N N . GLY B 1 102 ? 170.014 152.095 147.000 1.00 77.72 287 GLY B N 1
ATOM 574 C CA . GLY B 1 102 ? 171.298 152.654 146.648 1.00 77.72 287 GLY B CA 1
ATOM 575 C C . GLY B 1 102 ? 171.706 153.819 147.524 1.00 77.72 287 GLY B C 1
ATOM 576 O O . GLY B 1 102 ? 170.895 154.379 148.265 1.00 77.72 287 GLY B O 1
ATOM 577 N N . PRO B 1 103 ? 172.981 154.205 147.456 1.00 81.76 288 PRO B N 1
ATOM 578 C CA . PRO B 1 103 ? 173.456 155.340 148.257 1.00 81.76 288 PRO B CA 1
ATOM 579 C C . PRO B 1 103 ? 172.738 156.625 147.889 1.00 81.76 288 PRO B C 1
ATOM 580 O O . PRO B 1 103 ? 172.604 156.964 146.712 1.00 81.76 288 PRO B O 1
ATOM 584 N N . TYR B 1 104 ? 172.283 157.346 148.911 1.00 87.00 289 TYR B N 1
ATOM 585 C CA . TYR B 1 104 ? 171.460 158.540 148.737 1.00 87.00 289 TYR B CA 1
ATOM 586 C C . TYR B 1 104 ? 170.241 158.235 147.874 1.00 87.00 289 TYR B C 1
ATOM 587 O O . TYR B 1 104 ? 169.783 159.060 147.085 1.00 87.00 289 TYR B O 1
ATOM 596 N N . GLY B 1 105 ? 169.717 157.025 148.037 1.00 82.61 290 GLY B N 1
ATOM 597 C CA . GLY B 1 105 ? 168.614 156.572 147.224 1.00 82.61 290 GLY B CA 1
ATOM 598 C C . GLY B 1 105 ? 167.297 157.201 147.623 1.00 82.61 290 GLY B C 1
ATOM 599 O O . GLY B 1 105 ? 167.101 157.650 148.748 1.00 82.61 290 GLY B O 1
ATOM 600 N N . GLY B 1 106 ? 166.371 157.206 146.672 1.00 82.19 291 GLY B N 1
ATOM 601 C CA . GLY B 1 106 ? 165.085 157.832 146.873 1.00 82.19 291 GLY B CA 1
ATOM 602 C C . GLY B 1 106 ? 165.088 159.239 146.325 1.00 82.19 291 GLY B C 1
ATOM 603 O O . GLY B 1 106 ? 165.880 160.078 146.762 1.00 82.19 291 GLY B O 1
ATOM 604 N N . GLY B 1 107 ? 164.228 159.509 145.352 1.00 81.07 292 GLY B N 1
ATOM 605 C CA . GLY B 1 107 ? 164.166 160.837 144.786 1.00 81.07 292 GLY B CA 1
ATOM 606 C C . GLY B 1 107 ? 163.809 161.869 145.827 1.00 81.07 292 GLY B C 1
ATOM 607 O O . GLY B 1 107 ? 162.882 161.668 146.609 1.00 81.07 292 GLY B O 1
ATOM 608 N N . GLY B 1 108 ? 164.537 162.971 145.862 1.00 80.86 293 GLY B N 1
ATOM 609 C CA . GLY B 1 108 ? 164.222 164.010 146.814 1.00 80.86 293 GLY B CA 1
ATOM 610 C C . GLY B 1 108 ? 164.436 165.382 146.229 1.00 80.86 293 GLY B C 1
ATOM 611 O O . GLY B 1 108 ? 164.058 165.638 145.085 1.00 80.86 293 GLY B O 1
ATOM 612 N N . GLN B 1 109 ? 165.040 166.278 147.000 1.00 87.30 294 GLN B N 1
ATOM 613 C CA . GLN B 1 109 ? 165.431 167.578 146.477 1.00 87.30 294 GLN B CA 1
ATOM 614 C C . GLN B 1 109 ? 166.905 167.631 146.106 1.00 87.30 294 GLN B C 1
ATOM 615 O O . GLN B 1 109 ? 167.255 168.189 145.063 1.00 87.30 294 GLN B O 1
ATOM 621 N N . TYR B 1 110 ? 167.767 167.050 146.934 1.00 88.35 295 TYR B N 1
ATOM 622 C CA . TYR B 1 110 ? 169.206 167.029 146.701 1.00 88.35 295 TYR B CA 1
ATOM 623 C C . TYR B 1 110 ? 169.771 168.434 146.509 1.00 88.35 295 TYR B C 1
ATOM 624 O O . TYR B 1 110 ? 170.947 168.603 146.185 1.00 88.35 295 TYR B O 1
ATOM 633 N N . GLY C 1 66 ? 158.757 117.157 143.399 1.00 77.71 251 GLY C N 1
ATOM 634 C CA . GLY C 1 66 ? 160.075 117.333 143.980 1.00 77.71 251 GLY C CA 1
ATOM 635 C C . GLY C 1 66 ? 160.777 118.563 143.451 1.00 77.71 251 GLY C C 1
ATOM 636 O O . GLY C 1 66 ? 161.994 118.575 143.281 1.00 77.71 251 GLY C O 1
ATOM 637 N N . SER C 1 67 ? 159.997 119.608 143.202 1.00 78.94 252 SER C N 1
ATOM 638 C CA . SER C 1 67 ? 160.514 120.808 142.571 1.00 78.94 252 SER C CA 1
ATOM 639 C C . SER C 1 67 ? 161.333 121.635 143.552 1.00 78.94 252 SER C C 1
ATOM 640 O O . SER C 1 67 ? 161.187 121.535 144.770 1.00 78.94 252 SER C O 1
ATOM 643 N N . ASN C 1 68 ? 162.204 122.466 142.994 1.00 75.27 253 ASN C N 1
ATOM 644 C CA . ASN C 1 68 ? 163.126 123.309 143.745 1.00 75.27 253 ASN C CA 1
ATOM 645 C C . ASN C 1 68 ? 162.815 124.748 143.370 1.00 75.27 253 ASN C C 1
ATOM 646 O O . ASN C 1 68 ? 163.339 125.265 142.384 1.00 75.27 253 ASN C O 1
ATOM 651 N N . PHE C 1 69 ? 161.976 125.404 144.158 1.00 71.59 254 PHE C N 1
ATOM 652 C CA . PHE C 1 69 ? 161.624 126.795 143.896 1.00 71.59 254 PHE C CA 1
ATOM 653 C C . PHE C 1 69 ? 162.674 127.692 144.528 1.00 71.59 254 PHE C C 1
ATOM 654 O O . PHE C 1 69 ? 162.578 128.076 145.691 1.00 71.59 254 PHE C O 1
ATOM 662 N N . GLY C 1 70 ? 163.688 128.037 143.745 1.00 72.79 255 GLY C N 1
ATOM 663 C CA . GLY C 1 70 ? 164.706 128.961 144.211 1.00 72.79 255 GLY C CA 1
ATOM 664 C C . GLY C 1 70 ? 165.469 128.494 145.427 1.00 72.79 255 GLY C C 1
ATOM 665 O O . GLY C 1 70 ? 165.765 129.299 146.317 1.00 72.79 255 GLY C O 1
ATOM 666 N N . GLY C 1 71 ? 165.796 127.203 145.493 1.00 76.79 256 GLY C N 1
ATOM 667 C CA . GLY C 1 71 ? 166.566 126.679 146.600 1.00 76.79 256 GLY C CA 1
ATOM 668 C C . GLY C 1 71 ? 168.049 126.693 146.322 1.00 76.79 256 GLY C C 1
ATOM 669 O O . GLY C 1 71 ? 168.500 126.897 145.201 1.00 76.79 256 GLY C O 1
ATOM 670 N N . GLY C 1 72 ? 168.821 126.467 147.374 1.00 75.03 257 GLY C N 1
ATOM 671 C CA . GLY C 1 72 ? 170.259 126.503 147.239 1.00 75.03 257 GLY C CA 1
ATOM 672 C C . GLY C 1 72 ? 170.829 127.828 147.681 1.00 75.03 257 GLY C C 1
ATOM 673 O O . GLY C 1 72 ? 170.642 128.241 148.827 1.00 75.03 257 GLY C O 1
ATOM 674 N N . GLY C 1 73 ? 171.525 128.509 146.783 1.00 71.80 258 GLY C N 1
ATOM 675 C CA . GLY C 1 73 ? 172.095 129.794 147.115 1.00 71.80 258 GLY C CA 1
ATOM 676 C C . GLY C 1 73 ? 171.375 130.918 146.414 1.00 71.80 258 GLY C C 1
ATOM 677 O O . GLY C 1 73 ? 171.946 131.985 146.183 1.00 71.80 258 GLY C O 1
ATOM 678 N N . SER C 1 74 ? 170.115 130.686 146.070 1.00 69.10 259 SER C N 1
ATOM 679 C CA . SER C 1 74 ? 169.348 131.683 145.346 1.00 69.10 259 SER C CA 1
ATOM 680 C C . SER C 1 74 ? 169.151 132.930 146.188 1.00 69.10 259 SER C C 1
ATOM 681 O O . SER C 1 74 ? 168.977 132.861 147.404 1.00 69.10 259 SER C O 1
ATOM 684 N N . TYR C 1 75 ? 169.191 134.075 145.529 1.00 65.36 260 TYR C N 1
ATOM 685 C CA . TYR C 1 75 ? 168.804 135.346 146.125 1.00 65.36 260 TYR C CA 1
ATOM 686 C C . TYR C 1 75 ? 167.411 135.637 145.586 1.00 65.36 260 TYR C C 1
ATOM 687 O O . TYR C 1 75 ? 167.250 136.140 144.480 1.00 65.36 260 TYR C O 1
ATOM 696 N N . ASN C 1 76 ? 166.398 135.278 146.354 1.00 62.43 261 ASN C N 1
ATOM 697 C CA . ASN C 1 76 ? 165.013 135.442 145.940 1.00 62.43 261 ASN C CA 1
ATOM 698 C C . ASN C 1 76 ? 164.458 136.693 146.595 1.00 62.43 261 ASN C C 1
ATOM 699 O O . ASN C 1 76 ? 164.233 136.719 147.805 1.00 62.43 261 ASN C O 1
ATOM 704 N N . ASP C 1 77 ? 164.229 137.721 145.793 1.00 60.87 262 ASP C N 1
ATOM 705 C CA . ASP C 1 77 ? 163.774 139.019 146.276 1.00 60.87 262 ASP C CA 1
ATOM 706 C C . ASP C 1 77 ? 162.500 139.349 145.517 1.00 60.87 262 ASP C C 1
ATOM 707 O O . ASP C 1 77 ? 162.555 139.723 144.346 1.00 60.87 262 ASP C O 1
ATOM 712 N N . PHE C 1 78 ? 161.356 139.202 146.168 1.00 57.67 263 PHE C N 1
ATOM 713 C CA . PHE C 1 78 ? 160.101 139.494 145.482 1.00 57.67 263 PHE C CA 1
ATOM 714 C C . PHE C 1 78 ? 159.106 139.996 146.523 1.00 57.67 263 PHE C C 1
ATOM 715 O O . PHE C 1 78 ? 158.275 139.245 147.025 1.00 57.67 263 PHE C O 1
ATOM 723 N N . GLY C 1 79 ? 159.138 141.298 146.777 1.00 54.11 264 GLY C N 1
ATOM 724 C CA . GLY C 1 79 ? 158.230 141.914 147.708 1.00 54.11 264 GLY C CA 1
ATOM 725 C C . GLY C 1 79 ? 157.247 142.790 146.963 1.00 54.11 264 GLY C C 1
ATOM 726 O O . GLY C 1 79 ? 157.330 142.964 145.748 1.00 54.11 264 GLY C O 1
ATOM 727 N N . ASN C 1 80 ? 156.315 143.334 147.713 1.00 50.25 265 ASN C N 1
ATOM 728 C CA . ASN C 1 80 ? 155.329 144.249 147.169 1.00 50.25 265 ASN C CA 1
ATOM 729 C C . ASN C 1 80 ? 155.574 145.604 147.799 1.00 50.25 265 ASN C C 1
ATOM 730 O O . ASN C 1 80 ? 155.464 145.758 149.016 1.00 50.25 265 ASN C O 1
ATOM 735 N N . TYR C 1 81 ? 155.917 146.574 146.974 1.00 53.17 266 TYR C N 1
ATOM 736 C CA . TYR C 1 81 ? 156.222 147.917 147.425 1.00 53.17 266 TYR C CA 1
ATOM 737 C C . TYR C 1 81 ? 155.180 148.847 146.834 1.00 53.17 266 TYR C C 1
ATOM 738 O O . TYR C 1 81 ? 155.015 148.904 145.614 1.00 53.17 266 TYR C O 1
ATOM 747 N N . ASN C 1 82 ? 154.465 149.547 147.696 1.00 48.97 267 ASN C N 1
ATOM 748 C CA . ASN C 1 82 ? 153.364 150.397 147.285 1.00 48.97 267 ASN C CA 1
ATOM 749 C C . ASN C 1 82 ? 153.599 151.816 147.770 1.00 48.97 267 ASN C C 1
ATOM 750 O O . ASN C 1 82 ? 154.011 152.031 148.912 1.00 48.97 267 ASN C O 1
ATOM 755 N N . ASN C 1 83 ? 153.341 152.782 146.898 1.00 53.03 268 ASN C N 1
ATOM 756 C CA . ASN C 1 83 ? 153.398 154.185 147.271 1.00 53.03 268 ASN C CA 1
ATOM 757 C C . ASN C 1 83 ? 152.159 154.876 146.737 1.00 53.03 268 ASN C C 1
ATOM 758 O O . ASN C 1 83 ? 151.884 154.814 145.537 1.00 53.03 268 ASN C O 1
ATOM 763 N N . GLN C 1 84 ? 151.412 155.523 147.622 1.00 48.09 269 GLN C N 1
ATOM 764 C CA . GLN C 1 84 ? 150.167 156.168 147.236 1.00 48.09 269 GLN C CA 1
ATOM 765 C C . GLN C 1 84 ? 150.083 157.540 147.867 1.00 48.09 269 GLN C C 1
ATOM 766 O O . GLN C 1 84 ? 150.373 157.698 149.053 1.00 48.09 269 GLN C O 1
ATOM 772 N N . SER C 1 85 ? 149.671 158.522 147.080 1.00 51.94 270 SER C N 1
ATOM 773 C CA . SER C 1 85 ? 149.476 159.875 147.572 1.00 51.94 270 SER C CA 1
ATOM 774 C C . SER C 1 85 ? 148.236 160.446 146.918 1.00 51.94 270 SER C C 1
ATOM 775 O O . SER C 1 85 ? 148.217 160.649 145.704 1.00 51.94 270 SER C O 1
ATOM 778 N N . SER C 1 86 ? 147.206 160.691 147.707 1.00 52.01 271 SER C N 1
ATOM 779 C CA . SER C 1 86 ? 146.007 161.350 147.223 1.00 52.01 271 SER C CA 1
ATOM 780 C C . SER C 1 86 ? 145.949 162.750 147.805 1.00 52.01 271 SER C C 1
ATOM 781 O O . SER C 1 86 ? 146.412 162.988 148.920 1.00 52.01 271 SER C O 1
ATOM 784 N N . ASN C 1 87 ? 145.395 163.685 147.043 1.00 60.70 272 ASN C N 1
ATOM 785 C CA . ASN C 1 87 ? 145.444 165.073 147.474 1.00 60.70 272 ASN C CA 1
ATOM 786 C C . ASN C 1 87 ? 144.325 165.871 146.834 1.00 60.70 272 ASN C C 1
ATOM 787 O O . ASN C 1 87 ? 144.052 165.714 145.645 1.00 60.70 272 ASN C O 1
ATOM 792 N N . PHE C 1 88 ? 143.708 166.744 147.611 1.00 62.21 273 PHE C N 1
ATOM 793 C CA . PHE C 1 88 ? 142.670 167.647 147.134 1.00 62.21 273 PHE C CA 1
ATOM 794 C C . PHE C 1 88 ? 143.259 169.045 147.240 1.00 62.21 273 PHE C C 1
ATOM 795 O O . PHE C 1 88 ? 143.426 169.574 148.338 1.00 62.21 273 PHE C O 1
ATOM 803 N N . GLY C 1 89 ? 143.582 169.646 146.110 1.00 68.85 274 GLY C N 1
ATOM 804 C CA . GLY C 1 89 ? 144.055 171.004 146.139 1.00 68.85 274 GLY C CA 1
ATOM 805 C C . GLY C 1 89 ? 145.304 171.214 145.321 1.00 68.85 274 GLY C C 1
ATOM 806 O O . GLY C 1 89 ? 145.688 170.375 144.506 1.00 68.85 274 GLY C O 1
ATOM 807 N N . PRO C 1 90 ? 145.961 172.354 145.522 1.00 72.88 275 PRO C N 1
ATOM 808 C CA . PRO C 1 90 ? 147.154 172.681 144.732 1.00 72.88 275 PRO C CA 1
ATOM 809 C C . PRO C 1 90 ? 148.323 171.803 145.146 1.00 72.88 275 PRO C C 1
ATOM 810 O O . PRO C 1 90 ? 148.782 171.855 146.287 1.00 72.88 275 PRO C O 1
ATOM 814 N N . MET C 1 91 ? 148.796 170.993 144.213 1.00 79.24 276 MET C N 1
ATOM 815 C CA . MET C 1 91 ? 149.872 170.042 144.450 1.00 79.24 276 MET C CA 1
ATOM 816 C C . MET C 1 91 ? 151.109 170.528 143.711 1.00 79.24 276 MET C C 1
ATOM 817 O O . MET C 1 91 ? 151.160 170.485 142.478 1.00 79.24 276 MET C O 1
ATOM 822 N N . LYS C 1 92 ? 152.098 171.001 144.462 1.00 78.62 277 LYS C N 1
ATOM 823 C CA . LYS C 1 92 ? 153.369 171.408 143.891 1.00 78.62 277 LYS C CA 1
ATOM 824 C C . LYS C 1 92 ? 154.537 170.566 144.357 1.00 78.62 277 LYS C C 1
ATOM 825 O O . LYS C 1 92 ? 155.616 170.668 143.773 1.00 78.62 277 LYS C O 1
ATOM 831 N N . GLY C 1 93 ? 154.358 169.740 145.376 1.00 75.54 278 GLY C N 1
ATOM 832 C CA . GLY C 1 93 ? 155.448 168.975 145.947 1.00 75.54 278 GLY C CA 1
ATOM 833 C C . GLY C 1 93 ? 155.844 167.788 145.104 1.00 75.54 278 GLY C C 1
ATOM 834 O O . GLY C 1 93 ? 155.928 167.864 143.873 1.00 75.54 278 GLY C O 1
ATOM 835 N N . GLY C 1 94 ? 156.105 166.680 145.770 1.00 68.08 279 GLY C N 1
ATOM 836 C CA . GLY C 1 94 ? 156.540 165.470 145.094 1.00 68.08 279 GLY C CA 1
ATOM 837 C C . GLY C 1 94 ? 156.052 164.221 145.786 1.00 68.08 279 GLY C C 1
ATOM 838 O O . GLY C 1 94 ? 155.959 164.169 147.010 1.00 68.08 279 GLY C O 1
ATOM 839 N N . ASN C 1 95 ? 155.735 163.213 144.984 1.00 65.19 280 ASN C N 1
ATOM 840 C CA . ASN C 1 95 ? 155.416 161.876 145.464 1.00 65.19 280 ASN C CA 1
ATOM 841 C C . ASN C 1 95 ? 156.388 160.926 144.788 1.00 65.19 280 ASN C C 1
ATOM 842 O O . ASN C 1 95 ? 156.461 160.887 143.558 1.00 65.19 280 ASN C O 1
ATOM 847 N N . PHE C 1 96 ? 157.144 160.179 145.583 1.00 67.83 281 PHE C N 1
ATOM 848 C CA . PHE C 1 96 ? 158.316 159.468 145.090 1.00 67.83 281 PHE C CA 1
ATOM 849 C C . PHE C 1 96 ? 158.151 157.972 145.302 1.00 67.83 281 PHE C C 1
ATOM 850 O O . PHE C 1 96 ? 158.084 157.504 146.442 1.00 67.83 281 PHE C O 1
ATOM 858 N N . GLY C 1 97 ? 158.088 157.231 144.196 1.00 65.32 282 GLY C N 1
ATOM 859 C CA . GLY C 1 97 ? 158.015 155.786 144.229 1.00 65.32 282 GLY C CA 1
ATOM 860 C C . GLY C 1 97 ? 158.891 155.191 143.146 1.00 65.32 282 GLY C C 1
ATOM 861 O O . GLY C 1 97 ? 159.682 155.887 142.514 1.00 65.32 282 GLY C O 1
ATOM 862 N N . GLY C 1 98 ? 158.736 153.893 142.937 1.00 64.04 283 GLY C N 1
ATOM 863 C CA . GLY C 1 98 ? 159.610 153.168 142.039 1.00 64.04 283 GLY C CA 1
ATOM 864 C C . GLY C 1 98 ? 160.784 152.595 142.799 1.00 64.04 283 GLY C C 1
ATOM 865 O O . GLY C 1 98 ? 161.035 152.945 143.951 1.00 64.04 283 GLY C O 1
ATOM 866 N N . ARG C 1 99 ? 161.528 151.706 142.149 1.00 66.30 284 ARG C N 1
ATOM 867 C CA . ARG C 1 99 ? 162.524 150.973 142.914 1.00 66.30 284 ARG C CA 1
ATOM 868 C C . ARG C 1 99 ? 163.755 151.836 143.150 1.00 66.30 284 ARG C C 1
ATOM 869 O O . ARG C 1 99 ? 164.197 151.976 144.291 1.00 66.30 284 ARG C O 1
ATOM 877 N N . SER C 1 100 ? 164.317 152.404 142.087 1.00 74.28 285 SER C N 1
ATOM 878 C CA . SER C 1 100 ? 165.443 153.328 142.209 1.00 74.28 285 SER C CA 1
ATOM 879 C C . SER C 1 100 ? 166.656 152.667 142.856 1.00 74.28 285 SER C C 1
ATOM 880 O O . SER C 1 100 ? 167.053 153.015 143.966 1.00 74.28 285 SER C O 1
ATOM 883 N N . SER C 1 101 ? 167.256 151.724 142.144 1.00 77.71 286 SER C N 1
ATOM 884 C CA . SER C 1 101 ? 168.357 150.932 142.676 1.00 77.71 286 SER C CA 1
ATOM 885 C C . SER C 1 101 ? 169.728 151.495 142.327 1.00 77.71 286 SER C C 1
ATOM 886 O O . SER C 1 101 ? 170.675 150.727 142.151 1.00 77.71 286 SER C O 1
ATOM 889 N N . GLY C 1 102 ? 169.855 152.813 142.237 1.00 82.55 287 GLY C N 1
ATOM 890 C CA . GLY C 1 102 ? 171.116 153.417 141.879 1.00 82.55 287 GLY C CA 1
ATOM 891 C C . GLY C 1 102 ? 171.486 154.597 142.752 1.00 82.55 287 GLY C C 1
ATOM 892 O O . GLY C 1 102 ? 170.658 155.129 143.496 1.00 82.55 287 GLY C O 1
ATOM 893 N N . PRO C 1 103 ? 172.746 155.028 142.679 1.00 85.68 288 PRO C N 1
ATOM 894 C CA . PRO C 1 103 ? 173.183 156.181 143.476 1.00 85.68 288 PRO C CA 1
ATOM 895 C C . PRO C 1 103 ? 172.418 157.439 143.110 1.00 85.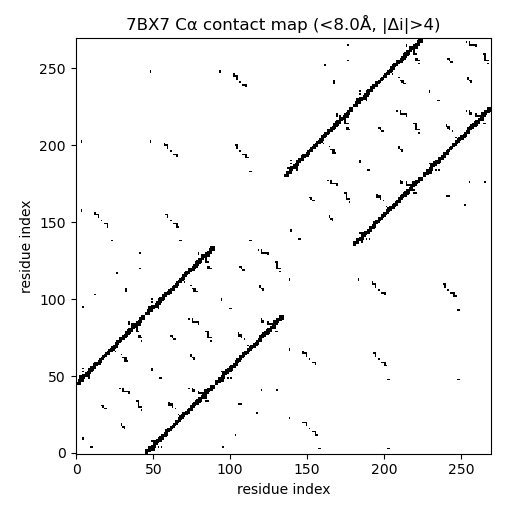68 288 PRO C C 1
ATOM 896 O O . PRO C 1 103 ? 172.267 157.771 141.933 1.00 85.68 288 PRO C O 1
ATOM 900 N N . TYR C 1 104 ? 171.941 158.144 144.133 1.00 89.81 289 TYR C N 1
ATOM 901 C CA . TYR C 1 104 ? 171.075 159.308 143.962 1.00 89.81 289 TYR C CA 1
ATOM 902 C C . TYR C 1 104 ? 169.865 158.958 143.103 1.00 89.81 289 TYR C C 1
ATOM 903 O O . TYR C 1 104 ? 169.374 159.765 142.315 1.00 89.81 289 TYR C O 1
ATOM 912 N N . GLY C 1 105 ? 169.385 157.730 143.270 1.00 85.10 290 GLY C N 1
ATOM 913 C CA . GLY C 1 105 ? 168.296 157.237 142.462 1.00 85.10 290 GLY C CA 1
ATOM 914 C C . GLY C 1 105 ? 166.958 157.819 142.865 1.00 85.10 290 GLY C C 1
ATOM 915 O O . GLY C 1 105 ? 166.751 158.262 143.991 1.00 85.10 290 GLY C O 1
ATOM 916 N N . GLY C 1 106 ? 166.030 157.789 141.919 1.00 85.80 291 GLY C N 1
ATOM 917 C CA . GLY C 1 106 ? 164.723 158.369 142.124 1.00 85.80 291 GLY C CA 1
ATOM 918 C C . GLY C 1 106 ? 164.672 159.775 141.575 1.00 85.80 291 GLY C C 1
ATOM 919 O O . GLY C 1 106 ? 165.436 160.642 142.008 1.00 85.80 291 GLY C O 1
ATOM 920 N N . GLY C 1 107 ? 163.800 160.012 140.605 1.00 87.92 292 GLY C N 1
ATOM 921 C CA . GLY C 1 107 ? 163.688 161.336 140.038 1.00 87.92 292 GLY C CA 1
ATOM 922 C C . GLY C 1 107 ? 163.298 162.357 141.079 1.00 87.92 292 GLY C C 1
ATOM 923 O O . GLY C 1 107 ? 162.382 162.123 141.865 1.00 87.92 292 GLY C O 1
ATOM 924 N N . GLY C 1 108 ? 163.987 163.484 141.110 1.00 86.40 293 GLY C N 1
ATOM 925 C CA . GLY C 1 108 ? 163.638 164.512 142.062 1.00 86.40 293 GLY C CA 1
ATOM 926 C C . GLY C 1 108 ? 163.800 165.890 141.474 1.00 86.40 293 GLY C C 1
ATOM 927 O O . GLY C 1 108 ? 163.408 166.131 140.332 1.00 86.40 293 GLY C O 1
ATOM 928 N N . GLN C 1 109 ? 164.375 166.808 142.242 1.00 90.91 294 GLN C N 1
ATOM 929 C CA . GLN C 1 109 ? 164.717 168.121 141.717 1.00 90.91 294 GLN C CA 1
ATOM 930 C C . GLN C 1 109 ? 166.187 168.227 141.339 1.00 90.91 294 GLN C C 1
ATOM 931 O O . GLN C 1 109 ? 166.512 168.796 140.294 1.00 90.91 294 GLN C O 1
ATOM 937 N N . TYR C 1 110 ? 167.072 167.678 142.165 1.00 91.61 295 TYR C N 1
ATOM 938 C CA . TYR C 1 110 ? 168.510 167.708 141.926 1.00 91.61 295 TYR C CA 1
ATOM 939 C C . TYR C 1 110 ? 169.023 169.132 141.730 1.00 91.61 295 TYR C C 1
ATOM 940 O O . TYR C 1 110 ? 170.191 169.343 141.401 1.00 91.61 295 TYR C O 1
ATOM 949 N N . GLY D 1 66 ? 142.514 182.805 150.666 1.00 81.07 251 GLY D N 1
ATOM 950 C CA . GLY D 1 66 ? 141.193 182.697 151.256 1.00 81.07 251 GLY D CA 1
ATOM 951 C C . GLY D 1 66 ? 140.423 181.507 150.729 1.00 81.07 251 GLY D C 1
ATOM 952 O O . GLY D 1 66 ? 139.206 181.560 150.567 1.00 81.07 251 GLY D O 1
ATOM 953 N N . SER D 1 67 ? 141.145 180.423 150.471 1.00 81.35 252 SER D N 1
ATOM 954 C CA . SER D 1 67 ? 140.562 179.254 149.841 1.00 81.35 252 SER D CA 1
ATOM 955 C C . SER D 1 67 ? 139.707 178.468 150.826 1.00 81.35 252 SER D C 1
ATOM 956 O O . SER D 1 67 ? 139.867 178.557 152.043 1.00 81.35 252 SER D O 1
ATOM 959 N N . ASN D 1 68 ? 138.790 177.686 150.272 1.00 76.46 253 ASN D N 1
ATOM 960 C CA . ASN D 1 68 ? 137.830 176.891 151.027 1.00 76.46 253 ASN D CA 1
ATOM 961 C C . ASN D 1 68 ? 138.062 175.438 150.646 1.00 76.46 253 ASN D C 1
ATOM 962 O O . ASN D 1 68 ? 137.505 174.952 149.663 1.00 76.46 253 ASN D O 1
ATOM 967 N N . PHE D 1 69 ? 138.871 174.737 151.427 1.00 72.99 254 PHE D N 1
ATOM 968 C CA . PHE D 1 69 ? 139.148 173.330 151.159 1.00 72.99 254 PHE D CA 1
ATOM 969 C C . PHE D 1 69 ? 138.057 172.487 151.797 1.00 72.99 254 PHE D C 1
ATOM 970 O O . PHE D 1 69 ? 138.140 172.095 152.957 1.00 72.99 254 PHE D O 1
ATOM 978 N N . GLY D 1 70 ? 137.021 172.198 151.019 1.00 74.82 255 GLY D N 1
ATOM 979 C CA . GLY D 1 70 ? 135.959 171.328 151.490 1.00 74.82 255 GLY D CA 1
ATOM 980 C C . GLY D 1 70 ? 135.229 171.831 152.713 1.00 74.82 255 GLY D C 1
ATOM 981 O O . GLY D 1 70 ? 134.898 171.040 153.603 1.00 74.82 255 GLY D O 1
ATOM 982 N N . GLY D 1 71 ? 134.971 173.137 152.784 1.00 80.95 256 GLY D N 1
ATOM 983 C CA . GLY D 1 71 ? 134.237 173.697 153.897 1.00 80.95 256 GLY D CA 1
ATOM 984 C C . GLY D 1 71 ? 132.753 173.763 153.630 1.00 80.95 256 GLY D C 1
ATOM 985 O O . GLY D 1 71 ? 132.285 173.586 152.511 1.00 80.95 256 GLY D O 1
ATOM 986 N N . GLY D 1 72 ? 132.002 174.025 154.688 1.00 84.10 257 GLY D N 1
ATOM 987 C CA . GLY D 1 72 ? 130.563 174.066 154.563 1.00 84.10 257 GLY D CA 1
ATOM 988 C C . GLY D 1 72 ? 129.927 172.771 155.006 1.00 84.10 257 GLY D C 1
ATOM 989 O O . GLY D 1 72 ? 130.100 172.346 156.150 1.00 84.10 257 GLY D O 1
ATOM 990 N N . GLY D 1 73 ? 129.190 172.131 154.111 1.00 77.40 258 GLY D N 1
ATOM 991 C CA . GLY D 1 73 ? 128.555 170.876 154.444 1.00 77.40 258 GLY D CA 1
ATOM 992 C C . GLY D 1 73 ? 129.211 169.718 153.735 1.00 77.40 258 GLY D C 1
ATOM 993 O O . GLY D 1 73 ? 128.583 168.683 153.505 1.00 77.40 258 GLY D O 1
ATOM 994 N N . SER D 1 74 ? 130.479 169.885 153.382 1.00 73.97 259 SER D N 1
ATOM 995 C CA . SER D 1 74 ? 131.188 168.850 152.651 1.00 73.97 259 SER D CA 1
ATOM 996 C C . SER D 1 74 ? 131.325 167.592 153.488 1.00 73.97 259 SER D C 1
ATOM 997 O O . SER D 1 74 ? 131.510 167.649 154.704 1.00 73.97 259 SER D O 1
ATOM 1000 N N . TYR D 1 75 ? 131.220 166.453 152.828 1.00 66.02 260 TYR D N 1
ATOM 1001 C CA . TYR D 1 75 ? 131.544 165.161 153.417 1.00 66.02 260 TYR D CA 1
ATOM 1002 C C . TYR D 1 75 ? 132.915 164.800 152.868 1.00 66.02 260 TYR D C 1
ATOM 1003 O O . TYR D 1 75 ? 133.043 164.292 151.759 1.00 66.02 260 TYR D O 1
ATOM 1012 N N . ASN D 1 76 ? 133.951 165.102 153.630 1.00 64.10 261 ASN D N 1
ATOM 1013 C CA . ASN D 1 76 ? 135.323 164.867 153.205 1.00 64.10 261 ASN D CA 1
ATOM 1014 C C . ASN D 1 76 ? 135.816 163.587 153.853 1.00 64.10 261 ASN D C 1
ATOM 1015 O O . ASN D 1 76 ? 136.048 163.546 155.063 1.00 64.10 261 ASN D O 1
ATOM 1020 N N . ASP D 1 77 ? 135.985 162.550 153.047 1.00 60.69 262 ASP D N 1
ATOM 1021 C CA . ASP D 1 77 ? 136.375 161.229 153.525 1.00 60.69 262 ASP D CA 1
ATOM 1022 C C . ASP D 1 77 ? 137.624 160.835 152.756 1.00 60.69 262 ASP D C 1
ATOM 1023 O O . ASP D 1 77 ? 137.542 160.467 151.584 1.00 60.69 262 ASP D O 1
ATOM 1028 N N . PHE D 1 78 ? 138.779 160.920 153.399 1.00 55.78 263 PHE D N 1
ATOM 1029 C CA . PHE D 1 78 ? 140.011 160.564 152.704 1.00 55.78 263 PHE D CA 1
ATOM 1030 C C . PHE D 1 78 ? 140.986 160.008 153.737 1.00 55.78 263 PHE D C 1
ATOM 1031 O O . PHE D 1 78 ? 141.859 160.712 154.234 1.00 55.78 263 PHE D O 1
ATOM 1039 N N . GLY D 1 79 ? 140.888 158.708 153.988 1.00 50.93 264 GLY D N 1
ATOM 1040 C CA . GLY D 1 79 ? 141.769 158.042 154.911 1.00 50.93 264 GLY D CA 1
ATOM 1041 C C . GLY D 1 79 ? 142.699 157.119 154.157 1.00 50.93 264 GLY D C 1
ATOM 1042 O O . GLY D 1 79 ? 142.599 156.952 152.942 1.00 50.93 264 GLY D O 1
ATOM 1043 N N . ASN D 1 80 ? 143.606 156.524 154.899 1.00 49.24 265 ASN D N 1
ATOM 1044 C CA . ASN D 1 80 ? 144.539 155.560 154.346 1.00 49.24 265 ASN D CA 1
ATOM 1045 C C . ASN D 1 80 ? 144.227 154.218 154.974 1.00 49.24 265 ASN D C 1
ATOM 1046 O O . ASN D 1 80 ? 144.337 154.055 156.190 1.00 49.24 265 ASN D O 1
ATOM 1051 N N . TYR D 1 81 ? 143.828 153.270 154.149 1.00 49.04 266 TYR D N 1
ATOM 1052 C CA . TYR D 1 81 ? 143.456 151.943 154.600 1.00 49.04 266 TYR D CA 1
ATOM 1053 C C . TYR D 1 81 ? 144.443 150.962 153.999 1.00 49.04 266 TYR D C 1
ATOM 1054 O O . TYR D 1 81 ? 144.596 150.900 152.778 1.00 49.04 266 TYR D O 1
ATOM 1063 N N . ASN D 1 82 ? 145.126 150.222 154.854 1.00 48.93 267 ASN D N 1
ATOM 1064 C CA . ASN D 1 82 ? 146.179 149.317 154.433 1.00 48.93 267 ASN D CA 1
ATOM 1065 C C . ASN D 1 82 ? 145.872 147.911 154.917 1.00 48.93 267 ASN D C 1
ATOM 1066 O O . ASN D 1 82 ? 145.457 147.715 156.061 1.00 48.93 267 ASN D O 1
ATOM 1071 N N . ASN D 1 83 ? 146.074 146.935 154.040 1.00 49.51 268 ASN D N 1
ATOM 1072 C CA . ASN D 1 83 ? 145.946 145.536 154.410 1.00 49.51 268 ASN D CA 1
ATOM 1073 C C . ASN D 1 83 ? 147.142 144.782 153.866 1.00 49.51 268 ASN D C 1
ATOM 1074 O O . ASN D 1 83 ? 147.412 144.833 152.665 1.00 49.51 268 ASN D O 1
ATOM 1079 N N . GLN D 1 84 ? 147.861 144.095 154.744 1.00 48.88 269 GLN D N 1
ATOM 1080 C CA . GLN D 1 84 ? 149.067 143.387 154.348 1.00 48.88 269 GLN D CA 1
ATOM 1081 C C . GLN D 1 84 ? 149.083 142.010 154.975 1.00 48.88 269 GLN D C 1
ATOM 1082 O O . GLN D 1 84 ? 148.793 141.864 156.162 1.00 48.88 269 GLN D O 1
ATOM 1088 N N . SER D 1 85 ? 149.438 141.009 154.183 1.00 51.20 270 SER D N 1
ATOM 1089 C CA . SER D 1 85 ? 149.565 139.647 154.670 1.00 51.20 270 SER D CA 1
ATOM 1090 C C . SER D 1 85 ? 150.768 139.014 154.006 1.00 51.20 270 SER D C 1
ATOM 1091 O O . SER D 1 85 ? 150.769 138.813 152.792 1.00 51.20 270 SER D O 1
ATOM 1094 N N . SER D 1 86 ? 151.790 138.713 154.787 1.00 55.23 271 SER D N 1
ATOM 1095 C CA . SER D 1 86 ? 152.949 137.993 154.294 1.00 55.23 271 SER D CA 1
ATOM 1096 C C . SER D 1 86 ? 152.938 136.590 154.872 1.00 55.23 271 SER D C 1
ATOM 1097 O O . SER D 1 86 ? 152.470 136.374 155.989 1.00 55.23 271 SER D O 1
ATOM 1100 N N . ASN D 1 87 ? 153.436 135.630 154.103 1.00 60.21 272 ASN D N 1
ATOM 1101 C CA . ASN D 1 87 ? 153.317 134.245 154.532 1.00 60.21 272 ASN D CA 1
ATOM 1102 C C . ASN D 1 87 ? 154.388 133.390 153.882 1.00 60.21 272 ASN D C 1
ATOM 1103 O O . ASN D 1 87 ? 154.661 133.536 152.692 1.00 60.21 272 ASN D O 1
ATOM 1108 N N . PHE D 1 88 ? 154.964 132.484 154.653 1.00 63.58 273 PHE D N 1
ATOM 1109 C CA . PHE D 1 88 ? 155.950 131.529 154.166 1.00 63.58 273 PHE D CA 1
ATOM 1110 C C . PHE D 1 88 ? 155.288 130.164 154.273 1.00 63.58 273 PHE D C 1
ATOM 1111 O O . PHE D 1 88 ? 155.101 129.641 155.370 1.00 63.58 273 PHE D O 1
ATOM 1119 N N . GLY D 1 89 ? 154.927 129.584 153.144 1.00 68.19 274 GLY D N 1
ATOM 1120 C CA . GLY D 1 89 ? 154.383 128.253 153.173 1.00 68.19 274 GLY D CA 1
ATOM 1121 C C . GLY D 1 89 ? 153.120 128.111 152.363 1.00 68.19 274 GLY D C 1
ATOM 1122 O O . GLY D 1 89 ? 152.775 128.971 151.552 1.00 68.19 274 GLY D O 1
ATOM 1123 N N . PRO D 1 90 ? 152.405 127.006 152.566 1.00 73.34 275 PRO D N 1
ATOM 1124 C CA . PRO D 1 90 ? 151.191 126.745 151.783 1.00 73.34 275 PRO D CA 1
ATOM 1125 C C . PRO D 1 90 ? 150.073 127.682 152.208 1.00 73.34 275 PRO D C 1
ATOM 1126 O O . PRO D 1 90 ? 149.619 127.651 153.352 1.00 73.34 275 PRO D O 1
ATOM 1130 N N . MET D 1 91 ? 149.636 128.518 151.279 1.00 75.30 276 MET D N 1
ATOM 1131 C CA . MET D 1 91 ? 148.614 129.523 151.526 1.00 75.30 276 MET D CA 1
ATOM 1132 C C . MET D 1 91 ? 147.348 129.106 150.795 1.00 75.30 276 MET D C 1
ATOM 1133 O O . MET D 1 91 ? 147.291 129.154 149.563 1.00 75.30 276 MET D O 1
ATOM 1138 N N . LYS D 1 92 ? 146.340 128.683 151.552 1.00 74.10 277 LYS D N 1
ATOM 1139 C CA . LYS D 1 92 ? 145.046 128.344 150.989 1.00 74.10 277 LYS D CA 1
ATOM 1140 C C . LYS D 1 92 ? 143.927 129.246 151.465 1.00 74.10 277 LYS D C 1
ATOM 1141 O O . LYS D 1 92 ? 142.840 129.202 150.888 1.00 74.10 277 LYS D O 1
ATOM 1147 N N . GLY D 1 93 ? 144.155 130.058 152.484 1.00 71.27 278 GLY D N 1
ATOM 1148 C CA . GLY D 1 93 ? 143.112 130.878 153.065 1.00 71.27 278 GLY D CA 1
ATOM 1149 C C . GLY D 1 93 ? 142.773 132.087 152.227 1.00 71.27 278 GLY D C 1
ATOM 1150 O O . GLY D 1 93 ? 142.676 132.018 150.997 1.00 71.27 278 GLY D O 1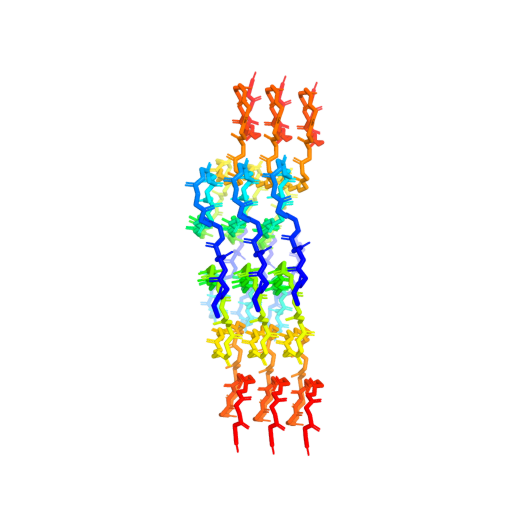
ATOM 1151 N N . GLY D 1 94 ? 142.575 133.205 152.898 1.00 67.35 279 GLY D N 1
ATOM 1152 C CA . GLY D 1 94 ? 142.200 134.438 152.228 1.00 67.35 279 GLY D CA 1
ATOM 1153 C C . GLY D 1 94 ? 142.757 135.658 152.920 1.00 67.35 279 GLY D C 1
ATOM 1154 O O . GLY D 1 94 ? 142.861 135.701 154.143 1.00 67.35 279 GLY D O 1
ATOM 1155 N N . ASN D 1 95 ? 143.122 136.650 152.118 1.00 61.67 280 ASN D N 1
ATOM 1156 C CA . ASN D 1 95 ? 143.513 137.966 152.598 1.00 61.67 280 ASN D CA 1
ATOM 1157 C C . ASN D 1 95 ? 142.589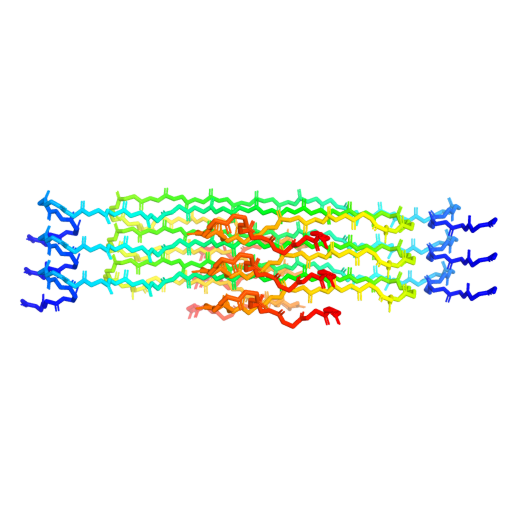 138.969 151.932 1.00 61.67 280 ASN D C 1
ATOM 1158 O O . ASN D 1 95 ? 142.508 139.014 150.702 1.00 61.67 280 ASN D O 1
ATOM 1163 N N . PHE D 1 96 ? 141.878 139.752 152.734 1.00 64.78 281 PHE D N 1
ATOM 1164 C CA . PHE D 1 96 ? 140.742 140.525 152.251 1.00 64.78 281 PHE D CA 1
ATOM 1165 C C . PHE D 1 96 ? 140.987 142.010 152.465 1.00 64.78 281 PHE D C 1
ATOM 1166 O O . PHE D 1 96 ? 141.086 142.470 153.606 1.00 64.78 281 PHE D O 1
ATOM 1174 N N . GLY D 1 97 ? 141.080 142.749 151.361 1.00 61.91 282 GLY D N 1
ATOM 1175 C CA . GLY D 1 97 ? 141.230 144.188 151.396 1.00 61.91 282 GLY D CA 1
ATOM 1176 C C . GLY D 1 97 ? 140.379 144.832 150.322 1.00 61.91 282 GLY D C 1
ATOM 1177 O O . GLY D 1 97 ? 139.548 144.179 149.694 1.00 61.91 282 GLY D O 1
ATOM 1178 N N . GLY D 1 98 ? 140.601 146.121 150.114 1.00 60.50 283 GLY D N 1
ATOM 1179 C CA . GLY D 1 98 ? 139.760 146.893 149.225 1.00 60.50 283 GLY D CA 1
ATOM 1180 C C . GLY D 1 98 ? 138.623 147.524 149.994 1.00 60.50 283 GLY D C 1
ATOM 1181 O O . GLY D 1 98 ? 138.362 147.185 151.147 1.00 60.50 283 GLY D O 1
ATOM 1182 N N . ARG D 1 99 ? 137.922 148.453 149.351 1.00 56.92 284 ARG D N 1
ATOM 1183 C CA . ARG D 1 99 ? 136.971 149.236 150.124 1.00 56.92 284 ARG D CA 1
ATOM 1184 C C . ARG D 1 99 ? 135.699 148.437 150.367 1.00 56.92 284 ARG D C 1
ATOM 1185 O O . ARG D 1 99 ? 135.258 148.318 151.511 1.00 56.92 284 ARG D O 1
ATOM 1193 N N . SER D 1 100 ? 135.100 147.903 149.307 1.00 67.99 285 SER D N 1
ATOM 1194 C CA . SER D 1 100 ? 133.928 147.039 149.435 1.00 67.99 285 SER D CA 1
ATOM 1195 C C . SER D 1 100 ? 132.756 147.761 150.092 1.00 67.99 285 SER D C 1
ATOM 1196 O O . SER D 1 100 ? 132.349 147.431 151.204 1.00 67.99 285 SER D O 1
ATOM 1199 N N . SER D 1 101 ? 132.201 148.736 149.386 1.00 72.77 286 SER D N 1
ATOM 1200 C CA . SER D 1 101 ? 131.147 149.584 149.927 1.00 72.77 286 SER D CA 1
ATOM 1201 C C . SER D 1 101 ? 129.746 149.094 149.587 1.00 72.77 286 SER D C 1
ATOM 1202 O O . SER D 1 101 ? 128.840 149.911 149.419 1.00 72.77 286 SER D O 1
ATOM 1205 N N . GLY D 1 102 ? 129.549 147.785 149.495 1.00 78.55 287 GLY D N 1
ATOM 1206 C CA . GLY D 1 102 ? 128.256 147.249 149.144 1.00 78.55 287 GLY D CA 1
ATOM 1207 C C . GLY D 1 102 ? 127.830 146.087 150.016 1.00 78.55 287 GLY D C 1
ATOM 1208 O O . GLY D 1 102 ? 128.634 145.511 150.753 1.00 78.55 287 GLY D O 1
ATOM 1209 N N . PRO D 1 103 ? 126.549 145.723 149.951 1.00 85.32 288 PRO D N 1
ATOM 1210 C CA . PRO D 1 103 ? 126.057 144.593 150.748 1.00 85.32 288 PRO D CA 1
ATOM 1211 C C . PRO D 1 103 ? 126.753 143.298 150.374 1.00 85.32 288 PRO D C 1
ATOM 1212 O O . PRO D 1 103 ? 126.878 142.961 149.195 1.00 85.32 288 PRO D O 1
ATOM 1216 N N . TYR D 1 104 ? 127.199 142.566 151.392 1.00 91.18 289 TYR D N 1
ATOM 1217 C CA . TYR D 1 104 ? 128.001 141.358 151.211 1.00 91.18 289 TYR D CA 1
ATOM 1218 C C . TYR D 1 104 ? 129.222 141.647 150.346 1.00 91.18 289 TYR D C 1
ATOM 1219 O O . TYR D 1 104 ? 129.665 140.817 149.552 1.00 91.18 289 TYR D O 1
ATOM 1228 N N . GLY D 1 105 ? 129.767 142.847 150.512 1.00 85.52 290 GLY D N 1
ATOM 1229 C CA . GLY D 1 105 ? 130.875 143.284 149.697 1.00 85.52 290 GLY D CA 1
ATOM 1230 C C . GLY D 1 105 ? 132.183 142.632 150.090 1.00 85.52 290 GLY D C 1
ATOM 1231 O O . GLY D 1 105 ? 132.374 142.175 151.213 1.00 85.52 290 GLY D O 1
ATOM 1232 N N . GLY D 1 106 ? 133.105 142.616 149.137 1.00 85.01 291 GLY D N 1
ATOM 1233 C CA . GLY D 1 106 ? 134.382 141.967 149.332 1.00 85.01 291 GLY D CA 1
ATOM 1234 C C . GLY D 1 106 ? 134.354 140.562 148.779 1.00 85.01 291 GLY D C 1
ATOM 1235 O O . GLY D 1 106 ? 133.549 139.736 149.215 1.00 85.01 291 GLY D O 1
ATOM 1236 N N . GLY D 1 107 ? 135.206 140.282 147.803 1.00 81.95 292 GLY D N 1
ATOM 1237 C CA . GLY D 1 107 ? 135.245 138.955 147.232 1.00 81.95 292 GLY D CA 1
ATOM 1238 C C . GLY D 1 107 ? 135.588 137.913 148.267 1.00 81.95 292 GLY D C 1
ATOM 1239 O O . GLY D 1 107 ? 136.519 138.096 149.048 1.00 81.95 292 GLY D O 1
ATOM 1240 N N . GLY D 1 108 ? 134.841 136.823 148.301 1.00 81.35 293 GLY D N 1
ATOM 1241 C CA . GLY D 1 108 ? 135.141 135.776 149.248 1.00 81.35 293 GLY D CA 1
ATOM 1242 C C . GLY D 1 108 ? 134.903 134.410 148.658 1.00 81.35 293 GLY D C 1
ATOM 1243 O O . GLY D 1 108 ? 135.274 134.152 147.512 1.00 81.35 293 GLY D O 1
ATOM 1244 N N . GLN D 1 109 ? 134.286 133.521 149.427 1.00 90.98 294 GLN D N 1
ATOM 1245 C CA . GLN D 1 109 ? 133.872 132.229 148.901 1.00 90.98 294 GLN D CA 1
ATOM 1246 C C . GLN D 1 109 ? 132.396 132.203 148.534 1.00 90.98 294 GLN D C 1
ATOM 1247 O O . GLN D 1 109 ? 132.034 131.654 147.489 1.00 90.98 294 GLN D O 1
ATOM 1253 N N . TYR D 1 110 ? 131.546 132.795 149.366 1.00 90.45 295 TYR D N 1
ATOM 1254 C CA . TYR D 1 110 ? 130.107 132.841 149.138 1.00 90.45 295 TYR D CA 1
ATOM 1255 C C . TYR D 1 110 ? 129.518 131.447 148.941 1.00 90.45 295 TYR D C 1
ATOM 1256 O O . TYR D 1 110 ? 128.339 131.298 148.620 1.00 90.45 295 TYR D O 1
ATOM 1265 N N . GLY E 1 66 ? 141.362 182.436 145.736 1.00 79.75 251 GLY E N 1
ATOM 1266 C CA . GLY E 1 66 ? 140.041 182.283 146.314 1.00 79.75 251 GLY E CA 1
ATOM 1267 C C . GLY E 1 66 ? 139.319 181.064 145.783 1.00 79.75 251 GLY E C 1
ATOM 1268 O O . GLY E 1 66 ? 138.102 181.073 145.610 1.00 79.75 251 GLY E O 1
ATOM 1269 N N . SER E 1 67 ? 140.082 180.006 145.536 1.00 81.23 252 SER E N 1
ATOM 1270 C CA . SER E 1 67 ? 139.547 178.815 144.903 1.00 81.23 252 SER E CA 1
ATOM 1271 C C . SER E 1 67 ? 138.712 178.002 145.883 1.00 81.23 252 SER E C 1
ATOM 1272 O O . SER E 1 67 ? 138.856 178.099 147.101 1.00 81.23 252 SER E O 1
ATOM 1275 N N . ASN E 1 68 ? 137.828 177.186 145.322 1.00 76.62 253 ASN E N 1
ATOM 1276 C CA . ASN E 1 68 ? 136.891 176.359 146.071 1.00 76.62 253 ASN E CA 1
ATOM 1277 C C . ASN E 1 68 ? 137.178 174.914 145.696 1.00 76.62 253 ASN E C 1
ATOM 1278 O O . ASN E 1 68 ? 136.648 174.406 144.710 1.00 76.62 253 ASN E O 1
ATOM 1283 N N . PHE E 1 69 ? 138.004 174.244 146.486 1.00 72.72 254 PHE E N 1
ATOM 1284 C CA . PHE E 1 69 ? 138.334 172.848 146.225 1.00 72.72 254 PHE E CA 1
ATOM 1285 C C . PHE E 1 69 ? 137.267 171.968 146.855 1.00 72.72 254 PHE E C 1
ATOM 1286 O O . PHE E 1 69 ? 137.354 171.582 148.018 1.00 72.72 254 PHE E O 1
ATOM 1294 N N . GLY E 1 70 ? 136.250 171.640 146.069 1.00 74.30 255 GLY E N 1
ATOM 1295 C CA . GLY E 1 70 ? 135.216 170.733 146.532 1.00 74.30 255 GLY E CA 1
ATOM 1296 C C . GLY E 1 70 ? 134.457 171.214 147.747 1.00 74.30 255 GLY E C 1
ATOM 1297 O O . GLY E 1 70 ? 134.145 170.413 148.636 1.00 74.30 255 GLY E O 1
ATOM 1298 N N . GLY E 1 71 ? 134.151 172.509 147.811 1.00 80.17 256 GLY E N 1
ATOM 1299 C CA . GLY E 1 71 ? 133.387 173.046 148.916 1.00 80.17 256 GLY E CA 1
ATOM 1300 C C . GLY E 1 71 ? 131.905 173.057 148.635 1.00 80.17 256 GLY E C 1
ATOM 1301 O O . GLY E 1 71 ? 131.454 172.861 147.512 1.00 80.17 256 GLY E O 1
ATOM 1302 N N . GLY E 1 72 ? 131.134 173.295 149.685 1.00 79.26 257 GLY E N 1
ATOM 1303 C CA . GLY E 1 72 ? 129.696 173.284 149.546 1.00 79.26 257 GLY E CA 1
ATOM 1304 C C . GLY E 1 72 ? 129.103 171.968 149.987 1.00 79.26 257 GLY E C 1
ATOM 1305 O O . GLY E 1 72 ? 129.280 171.553 151.134 1.00 79.26 257 GLY E O 1
ATOM 1306 N N . GLY E 1 73 ? 128.398 171.299 149.087 1.00 73.03 258 GLY E N 1
ATOM 1307 C CA . GLY E 1 73 ? 127.805 170.024 149.417 1.00 73.03 258 GLY E CA 1
ATOM 1308 C C . GLY E 1 73 ? 128.509 168.888 148.719 1.00 73.03 258 GLY E C 1
ATOM 1309 O O . GLY E 1 73 ? 127.921 167.831 148.486 1.00 73.03 258 GLY E O 1
ATOM 1310 N N . SER E 1 74 ? 129.773 169.099 148.377 1.00 70.70 259 SER E N 1
ATOM 1311 C CA . SER E 1 74 ? 130.526 168.089 147.655 1.00 70.70 259 SER E CA 1
ATOM 1312 C C . SER E 1 74 ? 130.699 166.839 148.498 1.00 70.70 259 SER E C 1
ATOM 1313 O O . SER E 1 74 ? 130.872 166.905 149.715 1.00 70.70 259 SER E O 1
ATOM 1316 N N . TYR E 1 75 ? 130.642 165.695 147.839 1.00 61.81 260 TYR E N 1
ATOM 1317 C CA . TYR E 1 75 ? 131.007 164.417 148.436 1.00 61.81 260 TYR E CA 1
ATOM 1318 C C . TYR E 1 75 ? 132.395 164.104 147.900 1.00 61.81 260 TYR E C 1
ATOM 1319 O O . TYR E 1 75 ? 132.551 163.598 146.794 1.00 61.81 260 TYR E O 1
ATOM 1328 N N . ASN E 1 76 ? 133.412 164.445 148.671 1.00 60.73 261 ASN E N 1
ATOM 1329 C CA . ASN E 1 76 ? 134.795 164.258 148.260 1.00 60.73 261 ASN E CA 1
ATOM 1330 C C . ASN E 1 76 ? 135.328 162.999 148.916 1.00 60.73 261 ASN E C 1
ATOM 1331 O O . ASN E 1 76 ? 135.550 162.969 150.128 1.00 60.73 261 ASN E O 1
ATOM 1336 N N . ASP E 1 77 ? 135.542 161.966 148.115 1.00 56.96 262 ASP E N 1
ATOM 1337 C CA . ASP E 1 77 ? 135.974 160.662 148.600 1.00 56.96 262 ASP E CA 1
ATOM 1338 C C . ASP E 1 77 ? 137.243 160.310 147.844 1.00 56.96 262 ASP E C 1
ATOM 1339 O O . ASP E 1 77 ? 137.186 159.937 146.673 1.00 56.96 262 ASP E O 1
ATOM 1344 N N . PHE E 1 78 ? 138.389 160.438 148.498 1.00 54.28 263 PHE E N 1
ATOM 1345 C CA . PHE E 1 78 ? 139.640 160.125 147.815 1.00 54.28 263 PHE E CA 1
ATOM 1346 C C . PHE E 1 78 ? 140.624 159.607 148.859 1.00 54.28 263 PHE E C 1
ATOM 1347 O O . PHE E 1 78 ? 141.466 160.343 149.362 1.00 54.28 263 PHE E O 1
ATOM 1355 N N . GLY E 1 79 ? 140.570 158.305 149.113 1.00 49.71 264 GLY E N 1
ATOM 1356 C CA . GLY E 1 79 ? 141.465 157.674 150.046 1.00 49.71 264 GLY E CA 1
ATOM 1357 C C . GLY E 1 79 ? 142.435 156.782 149.303 1.00 49.71 264 GLY E C 1
ATOM 1358 O O . GLY E 1 79 ? 142.353 156.609 148.088 1.00 49.71 264 GLY E O 1
ATOM 1359 N N . ASN E 1 80 ? 143.355 156.222 150.056 1.00 46.23 265 ASN E N 1
ATOM 1360 C CA . ASN E 1 80 ? 144.328 155.291 149.514 1.00 46.23 265 ASN E CA 1
ATOM 1361 C C . ASN E 1 80 ? 144.059 153.940 150.143 1.00 46.23 265 ASN E C 1
ATOM 1362 O O . ASN E 1 80 ? 144.163 153.784 151.360 1.00 46.23 265 ASN E O 1
ATOM 1367 N N . TYR E 1 81 ? 143.701 152.976 149.317 1.00 48.09 266 TYR E N 1
ATOM 1368 C CA . TYR E 1 81 ? 143.373 151.638 149.768 1.00 48.09 266 TYR E CA 1
ATOM 1369 C C . TYR E 1 81 ? 144.400 150.691 149.180 1.00 48.09 266 TYR E C 1
ATOM 1370 O O . TYR E 1 81 ? 144.567 150.632 147.960 1.00 48.09 266 TYR E O 1
ATOM 1379 N N . ASN E 1 82 ? 145.101 149.979 150.043 1.00 46.07 267 ASN E N 1
ATOM 1380 C CA . ASN E 1 82 ? 146.190 149.111 149.635 1.00 46.07 267 ASN E CA 1
ATOM 1381 C C . ASN E 1 82 ? 145.929 147.696 150.119 1.00 46.07 267 ASN E C 1
ATOM 1382 O O . ASN E 1 82 ? 145.511 147.488 151.260 1.00 46.07 267 ASN E O 1
ATOM 1387 N N . ASN E 1 83 ? 146.174 146.725 149.248 1.00 49.33 268 ASN E N 1
ATOM 1388 C CA . ASN E 1 83 ? 146.092 145.323 149.621 1.00 49.33 268 ASN E CA 1
ATOM 1389 C C . ASN E 1 83 ? 147.320 144.612 149.090 1.00 49.33 268 ASN E C 1
ATOM 1390 O O . ASN E 1 83 ? 147.599 144.669 147.891 1.00 49.33 268 ASN E O 1
ATOM 1395 N N . GLN E 1 84 ? 148.055 143.953 149.977 1.00 47.05 269 GLN E N 1
ATOM 1396 C CA . GLN E 1 84 ? 149.289 143.288 149.594 1.00 47.05 269 GLN E CA 1
ATOM 1397 C C . GLN E 1 84 ? 149.349 141.914 150.225 1.00 47.05 269 GLN E C 1
ATOM 1398 O O . GLN E 1 84 ? 149.053 141.761 151.410 1.00 47.05 269 GLN E O 1
ATOM 1404 N N . SER E 1 85 ? 149.747 140.925 149.439 1.00 49.70 270 SER E N 1
ATOM 1405 C CA . SER E 1 85 ? 149.918 139.569 149.931 1.00 49.70 270 SER E CA 1
ATOM 1406 C C . SER E 1 85 ? 151.149 138.978 149.281 1.00 49.70 270 SER E C 1
ATOM 1407 O O . SER E 1 85 ? 151.168 138.774 148.067 1.00 49.70 270 SER E O 1
ATOM 1410 N N . SER E 1 86 ? 152.173 138.715 150.072 1.00 52.48 271 SER E N 1
ATOM 1411 C CA . SER E 1 86 ? 153.362 138.037 149.592 1.00 52.48 271 SER E CA 1
ATOM 1412 C C . SER E 1 86 ? 153.396 136.636 150.174 1.00 52.48 271 SER E C 1
ATOM 1413 O O . SER E 1 86 ? 152.926 136.406 151.287 1.00 52.48 271 SER E O 1
ATOM 1416 N N . ASN E 1 87 ? 153.935 135.692 149.413 1.00 59.05 272 ASN E N 1
ATOM 1417 C CA . ASN E 1 87 ? 153.862 134.305 149.844 1.00 59.05 272 ASN E CA 1
ATOM 1418 C C . ASN E 1 87 ? 154.969 133.488 149.206 1.00 59.05 272 ASN E C 1
ATOM 1419 O O . ASN E 1 87 ? 155.248 133.640 148.019 1.00 59.05 272 ASN E O 1
ATOM 1424 N N . PHE E 1 88 ? 155.570 132.605 149.986 1.00 61.24 273 PHE E N 1
ATOM 1425 C CA . PHE E 1 88 ? 156.594 131.684 149.511 1.00 61.24 273 PHE E CA 1
ATOM 1426 C C . PHE E 1 88 ? 155.981 130.297 149.615 1.00 61.24 273 PHE E C 1
ATOM 1427 O O . PHE E 1 88 ? 155.803 129.770 150.712 1.00 61.24 273 PHE E O 1
ATOM 1435 N N . GLY E 1 89 ? 155.651 129.701 148.485 1.00 66.97 274 GLY E N 1
ATOM 1436 C CA . GLY E 1 89 ? 155.155 128.351 148.512 1.00 66.97 274 GLY E CA 1
ATOM 1437 C C . GLY E 1 89 ? 153.906 128.162 147.691 1.00 66.97 274 GLY E C 1
ATOM 1438 O O . GLY E 1 89 ? 153.538 129.008 146.875 1.00 66.97 274 GLY E O 1
ATOM 1439 N N . PRO E 1 90 ? 153.229 127.033 147.891 1.00 71.17 275 PRO E N 1
ATOM 1440 C CA . PRO E 1 90 ? 152.033 126.726 147.098 1.00 71.17 275 PRO E CA 1
ATOM 1441 C C . PRO E 1 90 ? 150.878 127.624 147.509 1.00 71.17 275 PRO E C 1
ATOM 1442 O O . PRO E 1 90 ? 150.415 127.580 148.648 1.00 71.17 275 PRO E O 1
ATOM 1446 N N . MET E 1 91 ? 150.420 128.441 146.574 1.00 74.74 276 MET E N 1
ATOM 1447 C CA . MET E 1 91 ? 149.360 129.410 146.808 1.00 74.74 276 MET E CA 1
ATOM 1448 C C . MET E 1 91 ? 148.117 128.945 146.066 1.00 74.74 276 MET E C 1
ATOM 1449 O O . MET E 1 91 ? 148.070 128.988 144.833 1.00 74.74 276 MET E O 1
ATOM 1454 N N . LYS E 1 92 ? 147.118 128.488 146.815 1.00 75.50 277 LYS E N 1
ATOM 1455 C CA . LYS E 1 92 ? 145.842 128.102 146.241 1.00 75.50 277 LYS E CA 1
ATOM 1456 C C . LYS E 1 92 ? 144.687 128.964 146.704 1.00 75.50 277 LYS E C 1
ATOM 1457 O O . LYS E 1 92 ? 143.607 128.880 146.117 1.00 75.50 277 LYS E O 1
ATOM 1463 N N . GLY E 1 93 ? 144.876 129.787 147.723 1.00 72.07 278 GLY E N 1
ATOM 1464 C CA . GLY E 1 93 ? 143.799 130.570 148.291 1.00 72.07 278 GLY E CA 1
ATOM 1465 C C . GLY E 1 93 ? 143.424 131.764 147.447 1.00 72.07 278 GLY E C 1
ATOM 1466 O O . GLY E 1 93 ? 143.342 131.689 146.216 1.00 72.07 278 GLY E O 1
ATOM 1467 N N . GLY E 1 94 ? 143.180 132.876 148.113 1.00 66.47 279 GLY E N 1
ATOM 1468 C CA . GLY E 1 94 ? 142.767 134.093 147.435 1.00 66.47 279 GLY E CA 1
ATOM 1469 C C . GLY E 1 94 ? 143.274 135.334 148.129 1.00 66.47 279 GLY E C 1
ATOM 1470 O O . GLY E 1 94 ? 143.365 135.384 149.353 1.00 66.47 279 GLY E O 1
ATOM 1471 N N . ASN E 1 95 ? 143.611 136.337 147.328 1.00 61.61 280 ASN E N 1
ATOM 1472 C CA . ASN E 1 95 ? 143.950 137.667 147.808 1.00 61.61 280 ASN E CA 1
ATOM 1473 C C . ASN E 1 95 ? 142.997 138.634 147.130 1.00 61.61 280 ASN E C 1
ATOM 1474 O O . ASN E 1 95 ? 142.927 138.674 145.899 1.00 61.61 280 ASN E O 1
ATOM 1479 N N . PHE E 1 96 ? 142.251 139.394 147.923 1.00 65.34 281 PHE E N 1
ATOM 1480 C CA . PHE E 1 96 ? 141.092 140.124 147.427 1.00 65.34 281 PHE E CA 1
ATOM 1481 C C . PHE E 1 96 ? 141.282 141.617 147.639 1.00 65.34 281 PHE E C 1
ATOM 1482 O O . PHE E 1 96 ? 141.353 142.084 148.780 1.00 65.34 281 PHE E O 1
ATOM 1490 N N . GLY E 1 97 ? 141.359 142.357 146.533 1.00 62.62 282 GLY E N 1
ATOM 1491 C CA . GLY E 1 97 ? 141.457 143.800 146.567 1.00 62.62 282 GLY E CA 1
ATOM 1492 C C . GLY E 1 97 ? 140.593 144.410 145.482 1.00 62.62 282 GLY E C 1
ATOM 1493 O O . GLY E 1 97 ? 139.793 143.727 144.848 1.00 62.62 282 GLY E O 1
ATOM 1494 N N . GLY E 1 98 ? 140.771 145.705 145.273 1.00 61.50 283 GLY E N 1
ATOM 1495 C CA . GLY E 1 98 ? 139.911 146.444 144.373 1.00 61.50 283 GLY E CA 1
ATOM 1496 C C . GLY E 1 98 ? 138.745 147.037 145.130 1.00 61.50 283 GLY E C 1
ATOM 1497 O O . GLY E 1 98 ? 138.485 146.691 146.281 1.00 61.50 283 GLY E O 1
ATOM 1498 N N . ARG E 1 99 ? 138.018 147.938 144.478 1.00 58.63 284 ARG E N 1
ATOM 1499 C CA . ARG E 1 99 ? 137.032 148.688 145.240 1.00 58.63 284 ARG E CA 1
ATOM 1500 C C . ARG E 1 99 ? 135.787 147.845 145.473 1.00 58.63 284 ARG E C 1
ATOM 1501 O O . ARG E 1 99 ? 135.339 147.713 146.613 1.00 58.63 284 ARG E O 1
ATOM 1509 N N . SER E 1 100 ? 135.218 147.287 144.409 1.00 68.22 285 SER E N 1
ATOM 1510 C CA . SER E 1 100 ? 134.076 146.382 144.528 1.00 68.22 285 SER E CA 1
ATOM 1511 C C . SER E 1 100 ? 132.873 147.063 145.172 1.00 68.22 285 SER E C 1
ATOM 1512 O O . SER E 1 100 ? 132.467 146.722 146.281 1.00 68.22 285 SER E O 1
ATOM 1515 N N . SER E 1 101 ? 132.291 148.016 144.458 1.00 70.95 286 SER E N 1
ATOM 1516 C CA . SER E 1 101 ? 131.201 148.827 144.987 1.00 70.95 286 SER E CA 1
ATOM 1517 C C . SER E 1 101 ? 129.822 148.287 144.635 1.00 70.95 286 SER E C 1
ATOM 1518 O O . SER E 1 101 ? 128.889 149.070 144.456 1.00 70.95 286 SER E O 1
ATOM 1521 N N . GLY E 1 102 ? 129.673 146.971 144.545 1.00 78.82 287 GLY E N 1
ATOM 1522 C CA . GLY E 1 102 ? 128.403 146.388 144.183 1.00 78.82 287 GLY E CA 1
ATOM 1523 C C . GLY E 1 102 ? 128.012 145.214 145.055 1.00 78.82 287 GLY E C 1
ATOM 1524 O O . GLY E 1 102 ? 128.828 144.669 145.801 1.00 78.82 287 GLY E O 1
ATOM 1525 N N . PRO E 1 103 ? 126.745 144.804 144.979 1.00 83.42 288 PRO E N 1
ATOM 1526 C CA . PRO E 1 103 ? 126.286 143.659 145.775 1.00 83.42 288 PRO E CA 1
ATOM 1527 C C . PRO E 1 103 ? 127.031 142.389 145.410 1.00 83.42 288 PRO E C 1
ATOM 1528 O O . PRO E 1 103 ? 127.180 142.054 144.234 1.00 83.42 288 PRO E O 1
ATOM 1532 N N . TYR E 1 104 ? 127.493 141.675 146.435 1.00 89.06 289 TYR E N 1
ATOM 1533 C CA . TYR E 1 104 ? 128.340 140.497 146.265 1.00 89.06 289 TYR E CA 1
ATOM 1534 C C . TYR E 1 104 ? 129.558 140.827 145.410 1.00 89.06 289 TYR E C 1
ATOM 1535 O O . TYR E 1 104 ? 130.038 140.011 144.623 1.00 89.06 289 TYR E O 1
ATOM 1544 N N . GLY E 1 105 ? 130.059 142.046 145.579 1.00 84.10 290 GLY E N 1
ATOM 1545 C CA . GLY E 1 105 ? 131.157 142.521 144.773 1.00 84.10 290 GLY E CA 1
ATOM 1546 C C . GLY E 1 105 ? 132.484 141.917 145.180 1.00 84.10 290 GLY E C 1
ATOM 1547 O O . GLY E 1 105 ? 132.681 141.471 146.306 1.00 84.10 290 GLY E O 1
ATOM 1548 N N . GLY E 1 106 ? 133.416 141.931 144.236 1.00 82.32 291 GLY E N 1
ATOM 1549 C CA . GLY E 1 106 ? 134.712 141.329 144.445 1.00 82.32 291 GLY E CA 1
ATOM 1550 C C . GLY E 1 106 ? 134.740 139.923 143.895 1.00 82.32 291 GLY E C 1
ATOM 1551 O O . GLY E 1 106 ? 133.962 139.069 144.326 1.00 82.32 291 GLY E O 1
ATOM 1552 N N . GLY E 1 107 ? 135.611 139.671 142.928 1.00 80.55 292 GLY E N 1
ATOM 1553 C CA . GLY E 1 107 ? 135.703 138.345 142.361 1.00 80.55 292 GLY E CA 1
ATOM 1554 C C . GLY E 1 107 ? 136.073 137.319 143.403 1.00 80.55 292 GLY E C 1
ATOM 1555 O O . GLY E 1 107 ? 136.990 137.537 144.192 1.00 80.55 292 GLY E O 1
ATOM 1556 N N . GLY E 1 108 ? 135.365 136.203 143.432 1.00 81.57 293 GLY E N 1
ATOM 1557 C CA . GLY E 1 108 ? 135.694 135.169 144.385 1.00 81.57 293 GLY E CA 1
ATOM 1558 C C . GLY E 1 108 ? 135.511 133.794 143.797 1.00 81.57 293 GLY E C 1
ATOM 1559 O O . GLY E 1 108 ? 135.901 133.547 142.656 1.00 81.57 293 GLY E O 1
ATOM 1560 N N . GLN E 1 109 ? 134.919 132.886 144.563 1.00 89.80 294 GLN E N 1
ATOM 1561 C CA . GLN E 1 109 ? 134.556 131.579 144.037 1.00 89.80 294 GLN E CA 1
ATOM 1562 C C . GLN E 1 109 ? 133.086 131.498 143.656 1.00 89.80 294 GLN E C 1
ATOM 1563 O O . GLN E 1 109 ? 132.754 130.934 142.610 1.00 89.80 294 GLN E O 1
ATOM 1569 N N . TYR E 1 110 ? 132.208 132.062 144.478 1.00 90.42 295 TYR E N 1
ATOM 1570 C CA . TYR E 1 110 ? 130.769 132.056 144.236 1.00 90.42 295 TYR E CA 1
ATOM 1571 C C . TYR E 1 110 ? 130.233 130.640 144.038 1.00 90.42 295 TYR E C 1
ATOM 1572 O O . TYR E 1 110 ? 129.063 130.449 143.706 1.00 90.42 295 TYR E O 1
ATOM 1581 N N . GLY F 1 66 ? 140.220 182.172 140.980 1.00 82.29 251 GLY F N 1
ATOM 1582 C CA . GLY F 1 66 ? 138.900 181.974 141.550 1.00 82.29 251 GLY F CA 1
ATOM 1583 C C . GLY F 1 66 ? 138.225 180.731 141.017 1.00 82.29 251 GLY F C 1
ATOM 1584 O O . GLY F 1 66 ? 137.010 180.697 140.835 1.00 82.29 251 GLY F O 1
ATOM 1585 N N . SER F 1 67 ? 139.026 179.699 140.776 1.00 83.21 252 SER F N 1
ATOM 1586 C CA . SER F 1 67 ? 138.536 178.490 140.142 1.00 83.21 252 SER F CA 1
ATOM 1587 C C . SER F 1 67 ? 137.723 177.649 141.117 1.00 83.21 252 SER F C 1
ATOM 1588 O O . SER F 1 67 ? 137.857 177.754 142.336 1.00 83.21 252 SER F O 1
ATOM 1591 N N . ASN F 1 68 ? 136.872 176.803 140.553 1.00 79.17 253 ASN F N 1
ATOM 1592 C CA . ASN F 1 68 ? 135.959 175.944 141.296 1.00 79.17 253 ASN F CA 1
ATOM 1593 C C . ASN F 1 68 ? 136.299 174.510 140.927 1.00 79.17 253 ASN F C 1
ATOM 1594 O O . ASN F 1 68 ? 135.793 173.983 139.937 1.00 79.17 253 ASN F O 1
ATOM 1599 N N . PHE F 1 69 ? 137.143 173.871 141.723 1.00 75.99 254 PHE F N 1
ATOM 1600 C CA . PHE F 1 69 ? 137.522 172.486 141.466 1.00 75.99 254 PHE F CA 1
ATOM 1601 C C . PHE F 1 69 ? 136.483 171.571 142.091 1.00 75.99 254 PHE F C 1
ATOM 1602 O O . PHE F 1 69 ? 136.575 171.190 143.254 1.00 75.99 254 PHE F O 1
ATOM 1610 N N . GLY F 1 70 ? 135.482 171.207 141.299 1.00 76.49 255 GLY F N 1
ATOM 1611 C CA . GLY F 1 70 ? 134.477 170.265 141.757 1.00 76.49 255 GLY F CA 1
ATOM 1612 C C . GLY F 1 70 ? 133.694 170.721 142.966 1.00 76.49 255 GLY F C 1
ATOM 1613 O O . GLY F 1 70 ? 133.405 169.911 143.854 1.00 76.49 255 GLY F O 1
ATOM 1614 N N . GLY F 1 71 ? 133.343 172.005 143.026 1.00 79.64 256 GLY F N 1
ATOM 1615 C CA . GLY F 1 71 ? 132.554 172.517 144.126 1.00 79.64 256 GLY F CA 1
ATOM 1616 C C . GLY F 1 71 ? 131.074 172.476 143.835 1.00 79.64 256 GLY F C 1
ATOM 1617 O O . GLY F 1 71 ? 130.637 172.263 142.710 1.00 79.64 256 GLY F O 1
ATOM 1618 N N . GLY F 1 72 ? 130.289 172.689 144.879 1.00 77.77 257 GLY F N 1
ATOM 1619 C CA . GLY F 1 72 ? 128.853 172.628 144.732 1.00 77.77 257 GLY F CA 1
ATOM 1620 C C . GLY F 1 72 ? 128.303 171.293 145.171 1.00 77.77 257 GLY F C 1
ATOM 1621 O O . GLY F 1 72 ? 128.487 170.886 146.319 1.00 77.77 257 GLY F O 1
ATOM 1622 N N . GLY F 1 73 ? 127.627 170.599 144.267 1.00 74.48 258 GLY F N 1
ATOM 1623 C CA . GLY F 1 73 ? 127.077 169.304 144.596 1.00 74.48 258 GLY F CA 1
ATOM 1624 C C . GLY F 1 73 ? 127.824 168.192 143.904 1.00 74.48 258 GLY F C 1
ATOM 1625 O O . GLY F 1 73 ? 127.274 167.115 143.669 1.00 74.48 258 GLY F O 1
ATOM 1626 N N . SER F 1 74 ? 129.082 168.447 143.570 1.00 70.66 259 SER F N 1
ATOM 1627 C CA . SER F 1 74 ? 129.874 167.462 142.855 1.00 70.66 259 SER F CA 1
ATOM 1628 C C . SER F 1 74 ? 130.086 166.220 143.700 1.00 70.66 259 SER F C 1
ATOM 1629 O O . SER F 1 74 ? 130.248 166.294 144.918 1.00 70.66 259 SER F O 1
ATOM 1632 N N . TYR F 1 75 ? 130.072 165.073 143.043 1.00 62.65 260 TYR F N 1
ATOM 1633 C CA . TYR F 1 75 ? 130.477 163.810 143.644 1.00 62.65 260 TYR F CA 1
ATOM 1634 C C . TYR F 1 75 ? 131.879 163.544 143.118 1.00 62.65 260 TYR F C 1
ATOM 1635 O O . TYR F 1 75 ? 132.059 163.042 142.014 1.00 62.65 260 TYR F O 1
ATOM 1644 N N . ASN F 1 76 ? 132.878 163.922 143.895 1.00 61.07 261 ASN F N 1
ATOM 1645 C CA . ASN F 1 76 ? 134.269 163.782 143.493 1.00 61.07 261 ASN F CA 1
ATOM 1646 C C . ASN F 1 76 ? 134.842 162.543 144.155 1.00 61.07 261 ASN F C 1
ATOM 1647 O O . ASN F 1 76 ? 135.056 162.522 145.368 1.00 61.07 261 ASN F O 1
ATOM 1652 N N . ASP F 1 77 ? 135.096 161.517 143.357 1.00 59.56 262 ASP F N 1
ATOM 1653 C CA . ASP F 1 77 ? 135.570 160.229 143.846 1.00 59.56 262 ASP F CA 1
ATOM 1654 C C . ASP F 1 77 ? 136.856 159.921 143.099 1.00 59.56 262 ASP F C 1
ATOM 1655 O O . ASP F 1 77 ? 136.819 159.544 141.928 1.00 59.56 262 ASP F O 1
ATOM 1660 N N . PHE F 1 78 ? 137.992 160.089 143.760 1.00 56.16 263 PHE F N 1
ATOM 1661 C CA . PHE F 1 78 ? 139.257 159.818 143.086 1.00 56.16 263 PHE F CA 1
ATOM 1662 C C . PHE F 1 78 ? 140.252 159.336 144.136 1.00 56.16 263 PHE F C 1
ATOM 1663 O O . PHE F 1 78 ? 141.065 160.102 144.644 1.00 56.16 263 PHE F O 1
ATOM 1671 N N . GLY F 1 79 ? 140.241 158.034 144.392 1.00 52.43 264 GLY F N 1
ATOM 1672 C CA . GLY F 1 79 ? 141.152 157.435 145.332 1.00 52.43 264 GLY F CA 1
ATOM 1673 C C . GLY F 1 79 ? 142.157 156.576 144.597 1.00 52.43 264 GLY F C 1
ATOM 1674 O O . GLY F 1 79 ? 142.088 156.399 143.382 1.00 52.43 264 GLY F O 1
ATOM 1675 N N . ASN F 1 80 ? 143.091 156.050 145.357 1.00 48.99 265 ASN F N 1
ATOM 1676 C CA . ASN F 1 80 ? 144.099 155.152 144.822 1.00 48.99 265 ASN F CA 1
ATOM 1677 C C . ASN F 1 80 ? 143.872 153.794 145.452 1.00 48.99 265 ASN F C 1
ATOM 1678 O O . ASN F 1 80 ? 143.974 153.643 146.671 1.00 48.99 265 ASN F O 1
ATOM 1683 N N . TYR F 1 81 ? 143.554 152.817 144.626 1.00 52.53 266 TYR F N 1
ATOM 1684 C CA . TYR F 1 81 ? 143.269 151.469 145.077 1.00 52.53 266 TYR F CA 1
ATOM 1685 C C . TYR F 1 81 ? 144.332 150.557 144.497 1.00 52.53 266 TYR F C 1
ATOM 1686 O O . TYR F 1 81 ? 144.509 150.501 143.278 1.00 52.53 266 TYR F O 1
ATOM 1695 N N . ASN F 1 82 ? 145.052 149.870 145.366 1.00 48.68 267 ASN F N 1
ATOM 1696 C CA . ASN F 1 82 ? 146.172 149.040 144.966 1.00 48.68 267 ASN F CA 1
ATOM 1697 C C . ASN F 1 82 ? 145.958 147.618 145.451 1.00 48.68 267 ASN F C 1
ATOM 1698 O O . ASN F 1 82 ? 145.540 147.397 146.590 1.00 48.68 267 ASN F O 1
ATOM 1703 N N . ASN F 1 83 ? 146.241 146.655 144.582 1.00 53.65 268 ASN F N 1
ATOM 1704 C CA . ASN F 1 83 ? 146.206 145.252 144.957 1.00 53.65 268 ASN F CA 1
ATOM 1705 C C . ASN F 1 83 ? 147.462 144.582 144.435 1.00 53.65 268 ASN F C 1
ATOM 1706 O O . ASN F 1 83 ? 147.746 144.648 143.239 1.00 53.65 268 ASN F O 1
ATOM 1711 N N . GLN F 1 84 ? 148.213 143.951 145.328 1.00 49.78 269 GLN F N 1
ATOM 1712 C CA . GLN F 1 84 ? 149.472 143.328 144.955 1.00 49.78 269 GLN F CA 1
ATOM 1713 C C . GLN F 1 84 ? 149.575 141.958 145.588 1.00 49.78 269 GLN F C 1
ATOM 1714 O O . GLN F 1 84 ? 149.277 141.797 146.772 1.00 49.78 269 GLN F O 1
ATOM 1720 N N . SER F 1 85 ? 150.012 140.982 144.806 1.00 52.53 270 SER F N 1
ATOM 1721 C CA . SER F 1 85 ? 150.227 139.634 145.302 1.00 52.53 270 SER F CA 1
ATOM 1722 C C . SER F 1 85 ? 151.482 139.084 144.660 1.00 52.53 270 SER F C 1
ATOM 1723 O O . SER F 1 85 ? 151.516 138.880 143.447 1.00 52.53 270 SER F O 1
ATOM 1726 N N . SER F 1 86 ? 152.509 138.859 145.459 1.00 54.03 271 SER F N 1
ATOM 1727 C CA . SER F 1 86 ? 153.724 138.221 144.987 1.00 54.03 271 SER F CA 1
ATOM 1728 C C . SER F 1 86 ? 153.802 136.823 145.571 1.00 54.03 271 SER F C 1
ATOM 1729 O O . SER F 1 86 ? 153.333 136.578 146.683 1.00 54.03 271 SE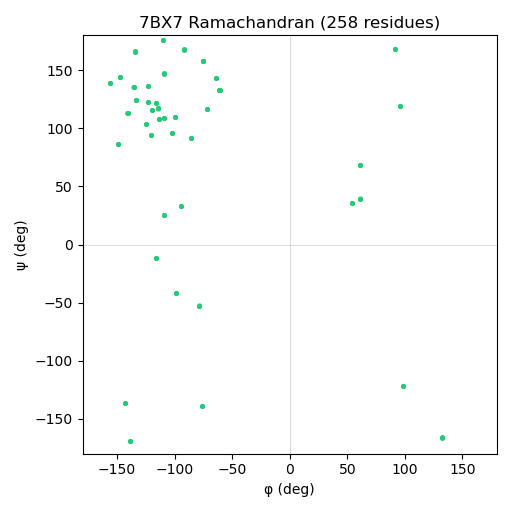R F O 1
ATOM 1732 N N . ASN F 1 87 ? 154.379 135.897 144.815 1.00 61.22 272 ASN F N 1
ATOM 1733 C CA . ASN F 1 87 ? 154.351 134.509 145.249 1.00 61.22 272 ASN F CA 1
ATOM 1734 C C . ASN F 1 87 ? 155.490 133.729 144.619 1.00 61.22 272 ASN F C 1
ATOM 1735 O O . ASN F 1 87 ? 155.771 133.890 143.433 1.00 61.22 272 ASN F O 1
ATOM 1740 N N . PHE F 1 88 ? 156.116 132.869 145.404 1.00 62.93 273 PHE F N 1
ATOM 1741 C CA . PHE F 1 88 ? 157.174 131.984 144.937 1.00 62.93 273 PHE F CA 1
ATOM 1742 C C . PHE F 1 88 ? 156.609 130.576 145.040 1.00 62.93 273 PHE F C 1
ATOM 1743 O O . PHE F 1 88 ? 156.442 130.046 146.137 1.00 62.93 273 PHE F O 1
ATOM 1751 N N . GLY F 1 89 ? 156.307 129.968 143.909 1.00 69.42 274 GLY F N 1
ATOM 1752 C CA . GLY F 1 89 ? 155.858 128.602 143.935 1.00 69.42 274 GLY F CA 1
ATOM 1753 C C . GLY F 1 89 ? 154.621 128.368 143.106 1.00 69.42 274 GLY F C 1
ATOM 1754 O O . GLY F 1 89 ? 154.229 129.199 142.287 1.00 69.42 274 GLY F O 1
ATOM 1755 N N . PRO F 1 90 ? 153.982 127.217 143.304 1.00 73.18 275 PRO F N 1
ATOM 1756 C CA . PRO F 1 90 ? 152.803 126.868 142.503 1.00 73.18 275 PRO F CA 1
ATOM 1757 C C . PRO F 1 90 ? 151.615 127.725 142.906 1.00 73.18 275 PRO F C 1
ATOM 1758 O O . PRO F 1 90 ? 151.146 127.667 144.043 1.00 73.18 275 PRO F O 1
ATOM 1762 N N . MET F 1 91 ? 151.135 128.525 141.967 1.00 78.26 276 MET F N 1
ATOM 1763 C CA . MET F 1 91 ? 150.041 129.457 142.192 1.00 78.26 276 MET F CA 1
ATOM 1764 C C . MET F 1 91 ? 148.819 128.948 141.444 1.00 78.26 276 MET F C 1
ATOM 1765 O O . MET F 1 91 ? 148.778 128.988 140.210 1.00 78.26 276 MET F O 1
ATOM 1770 N N . LYS F 1 92 ? 147.832 128.458 142.186 1.00 78.28 277 LYS F N 1
ATOM 1771 C CA . LYS F 1 92 ? 146.574 128.027 141.605 1.00 78.28 277 LYS F CA 1
ATOM 1772 C C . LYS F 1 92 ? 145.387 128.849 142.059 1.00 78.28 277 LYS F C 1
ATOM 1773 O O . LYS F 1 92 ? 144.314 128.727 141.466 1.00 78.28 277 LYS F O 1
ATOM 1779 N N . GLY F 1 93 ? 145.541 129.679 143.078 1.00 75.62 278 GLY F N 1
ATOM 1780 C CA . GLY F 1 93 ? 144.433 130.426 143.638 1.00 75.62 278 GLY F CA 1
ATOM 1781 C C . GLY F 1 93 ? 144.023 131.605 142.790 1.00 75.62 278 GLY F C 1
ATOM 1782 O O . GLY F 1 93 ? 143.951 131.525 141.558 1.00 75.62 278 GLY F O 1
ATOM 1783 N N . GLY F 1 94 ? 143.736 132.709 143.452 1.00 67.35 279 GLY F N 1
ATOM 1784 C CA . GLY F 1 94 ? 143.286 133.909 142.770 1.00 67.35 279 GLY F CA 1
ATOM 1785 C C . GLY F 1 94 ? 143.745 135.168 143.465 1.00 67.35 279 GLY F C 1
ATOM 1786 O O . GLY F 1 94 ? 143.826 135.224 144.689 1.00 67.35 279 GLY F O 1
ATOM 1787 N N . ASN F 1 95 ? 144.052 136.181 142.664 1.00 64.81 280 ASN F N 1
ATOM 1788 C CA . ASN F 1 95 ? 144.342 137.523 143.144 1.00 64.81 280 ASN F CA 1
ATOM 1789 C C . ASN F 1 95 ? 143.360 138.455 142.458 1.00 64.81 280 ASN F C 1
ATOM 1790 O O . ASN F 1 95 ? 143.296 138.491 141.227 1.00 64.81 280 ASN F O 1
ATOM 1795 N N . PHE F 1 96 ? 142.583 139.190 143.245 1.00 67.65 281 PHE F N 1
ATOM 1796 C CA . PHE F 1 96 ? 141.403 139.879 142.741 1.00 67.65 281 PHE F CA 1
ATOM 1797 C C . PHE F 1 96 ? 141.540 141.378 142.952 1.00 67.65 281 PHE F C 1
ATOM 1798 O O . PHE F 1 96 ? 141.588 141.849 144.092 1.00 67.65 281 PHE F O 1
ATOM 1806 N N . GLY F 1 97 ? 141.599 142.118 141.845 1.00 65.47 282 GLY F N 1
ATOM 1807 C CA . GLY F 1 97 ? 141.646 143.564 141.876 1.00 65.47 282 GLY F CA 1
ATOM 1808 C C . GLY F 1 97 ? 140.769 144.143 140.785 1.00 65.47 282 GLY F C 1
ATOM 1809 O O . GLY F 1 97 ? 139.997 143.431 140.148 1.00 65.47 282 GLY F O 1
ATOM 1810 N N . GLY F 1 98 ? 140.903 145.443 140.575 1.00 65.68 283 GLY F N 1
ATOM 1811 C CA . GLY F 1 98 ? 140.024 146.150 139.669 1.00 65.68 283 GLY F CA 1
ATOM 1812 C C . GLY F 1 98 ? 138.833 146.703 140.417 1.00 65.68 283 GLY F C 1
ATOM 1813 O O . GLY F 1 98 ? 138.578 146.350 141.568 1.00 65.68 283 GLY F O 1
ATOM 1814 N N . ARG F 1 99 ? 138.079 147.578 139.759 1.00 66.95 284 ARG F N 1
ATOM 1815 C CA . ARG F 1 99 ? 137.063 148.295 140.514 1.00 66.95 284 ARG F CA 1
ATOM 1816 C C . ARG F 1 99 ? 135.846 147.409 140.740 1.00 66.95 284 ARG F C 1
ATOM 1817 O O . ARG F 1 99 ? 135.397 147.263 141.877 1.00 66.95 284 ARG F O 1
ATOM 1825 N N . SER F 1 100 ? 135.304 146.830 139.673 1.00 73.99 285 SER F N 1
ATOM 1826 C CA . SER F 1 100 ? 134.193 145.886 139.787 1.00 73.99 285 SER F CA 1
ATOM 1827 C C . SER F 1 100 ? 132.963 146.526 140.422 1.00 73.99 285 SER F C 1
ATOM 1828 O O . SER F 1 100 ? 132.562 146.173 141.529 1.00 73.99 285 SER F O 1
ATOM 1831 N N . SER F 1 101 ? 132.353 147.457 139.703 1.00 75.48 286 SER F N 1
ATOM 1832 C CA . SER F 1 101 ? 131.232 148.230 140.223 1.00 75.48 286 SER F CA 1
ATOM 1833 C C . SER F 1 101 ? 129.875 147.642 139.863 1.00 75.48 286 SER F C 1
ATOM 1834 O O . SER F 1 101 ? 128.917 148.393 139.678 1.00 75.48 286 SER F O 1
ATOM 1837 N N . GLY F 1 102 ? 129.773 146.322 139.775 1.00 80.86 287 GLY F N 1
ATOM 1838 C CA . GLY F 1 102 ? 128.526 145.695 139.406 1.00 80.86 287 GLY F CA 1
ATOM 1839 C C . GLY F 1 102 ? 128.170 144.510 140.277 1.00 80.86 287 GLY F C 1
ATOM 1840 O O . GLY F 1 102 ? 129.000 143.994 141.030 1.00 80.86 287 GLY F O 1
ATOM 1841 N N . PRO F 1 103 ? 126.918 144.056 140.194 1.00 84.21 288 PRO F N 1
ATOM 1842 C CA . PRO F 1 103 ? 126.494 142.897 140.989 1.00 84.21 288 PRO F CA 1
ATOM 1843 C C . PRO F 1 103 ? 127.286 141.653 140.631 1.00 84.21 288 PRO F C 1
ATOM 1844 O O . PRO F 1 103 ? 127.453 141.321 139.456 1.00 84.21 288 PRO F O 1
ATOM 1848 N N . TYR F 1 104 ? 127.765 140.957 141.660 1.00 88.52 289 TYR F N 1
ATOM 1849 C CA . TYR F 1 104 ? 128.653 139.809 141.498 1.00 88.52 289 TYR F CA 1
ATOM 1850 C C . TYR F 1 104 ? 129.865 140.179 140.650 1.00 88.52 289 TYR F C 1
ATOM 1851 O O . TYR F 1 104 ? 130.378 139.380 139.867 1.00 88.52 289 TYR F O 1
ATOM 1860 N N . GLY F 1 105 ? 130.322 141.415 140.819 1.00 84.53 290 GLY F N 1
ATOM 1861 C CA . GLY F 1 105 ? 131.408 141.927 140.020 1.00 84.53 290 GLY F CA 1
ATOM 1862 C C . GLY F 1 105 ? 132.753 141.370 140.436 1.00 84.53 290 GLY F C 1
ATOM 1863 O O . GLY F 1 105 ? 132.958 140.932 141.564 1.00 84.53 290 GLY F O 1
ATOM 1864 N N . GLY F 1 106 ? 133.689 141.415 139.498 1.00 83.13 291 GLY F N 1
ATOM 1865 C CA . GLY F 1 106 ? 135.005 140.858 139.716 1.00 83.13 291 GLY F CA 1
ATOM 1866 C C . GLY F 1 106 ? 135.085 139.453 139.169 1.00 83.13 291 GLY F C 1
ATOM 1867 O O . GLY F 1 106 ? 134.333 138.573 139.596 1.00 83.13 291 GLY F O 1
ATOM 1868 N N . GLY F 1 107 ? 135.970 139.230 138.208 1.00 85.57 292 GLY F N 1
ATOM 1869 C CA . GLY F 1 107 ? 136.111 137.907 137.644 1.00 85.57 292 GLY F CA 1
ATOM 1870 C C . GLY F 1 107 ? 136.510 136.896 138.689 1.00 85.57 292 GLY F C 1
ATOM 1871 O O . GLY F 1 107 ? 137.414 137.147 139.484 1.00 85.57 292 GLY F O 1
ATOM 1872 N N . GLY F 1 108 ? 135.841 135.756 138.717 1.00 85.43 293 GLY F N 1
ATOM 1873 C CA . GLY F 1 108 ? 136.199 134.736 139.673 1.00 85.43 293 GLY F CA 1
ATOM 1874 C C . GLY F 1 108 ? 136.067 133.354 139.086 1.00 85.43 293 GLY F C 1
ATOM 1875 O O . GLY F 1 108 ? 136.474 133.119 137.948 1.00 85.43 293 GLY F O 1
ATOM 1876 N N . GLN F 1 109 ? 135.502 132.428 139.850 1.00 89.77 294 GLN F N 1
ATOM 1877 C CA . GLN F 1 109 ? 135.189 131.108 139.324 1.00 89.77 294 GLN F CA 1
ATOM 1878 C C . GLN F 1 109 ? 133.724 130.975 138.933 1.00 89.77 294 GLN F C 1
ATOM 1879 O O . GLN F 1 109 ? 133.419 130.399 137.886 1.00 89.77 294 GLN F O 1
ATOM 1885 N N . TYR F 1 110 ? 132.822 131.510 139.750 1.00 90.89 295 TYR F N 1
ATOM 1886 C CA . TYR F 1 110 ? 131.386 131.454 139.498 1.00 90.89 295 TYR F CA 1
ATOM 1887 C C . TYR F 1 110 ? 130.901 130.020 139.300 1.00 90.89 295 TYR F C 1
ATOM 1888 O O . TYR F 1 110 ? 129.740 129.788 138.960 1.00 90.89 295 TYR F O 1
#

Solvent-accessible surface area: 11562 Å² total; per-residue (Å²): 115,49,61,67,7,25,82,61,23,115,57,40,55,22,63,110,72,43,74,32,76,48,113,12,89,24,129,50,36,12,112,17,27,56,31,71,17,88,150,27,20,2,16,122,96,84,19,43,6,0,1,32,51,1,70,0,0,0,0,0,12,3,0,0,3,1,2,0,0,22,3,91,14,5,0,14,8,9,18,3,46,2,57,66,0,5,2,4,72,50,102,60,94,48,19,14,37,74,33,141,13,38,37,18,12,49,12,35,12,31,6,26,13,22,43,84,142,28,14,68,34,42,54,148,29,76,23,101,110,12,21,65,38,124,125,117,50,64,50,7,25,84,64,23,121,42,40,23,18,21,111,46,42,34,29,30,42,40,2,68,23,133,51,36,12,112,18,27,56,33,77,18,91,158,26,21,2,16,122,97,85,20,44,15,0,0,35,54,1,74,0,1,0,0,0,13,2,0,0,2,1,2,0,0,18,2,88,13,4,0,18,8,8,18,4,47,2,61,71,0,6,2,4,78,52,103,60,96,104,30,15,38,75,34,141,28,36,88,20,60,61,30,33,42,37,17,39,44,22,40,83,142,29,14,68,32,41,55,145,28,76,23,99,113,12,21,65,37,124,124

Nearest PDB structures (foldseek):
  7bx7-assembly1_A  TM=1.023E+00  e=4.753E-05  Homo sapiens
  7zj2-assembly1_A  TM=9.721E-01  e=4.333E-04  Homo sapiens
  7bx7-assembly1_A  TM=1.023E+00  e=4.753E-05  Homo sapiens
  7zj2-assembly1_A  TM=9.721E-01  e=4.333E-04  Homo sapiens
  7bx7-assembly1_A  TM=1.023E+00  e=4.753E-05  Homo sapiens

Foldseek 3Di:
DDDDQDDPGDDDDDDDDWDDDDDDDDDADTWDDDQPDVVGTDDDD/DDDDQDDPGDDDDDDDDWDDDDDDDDDADTWDDDQPDVVGTDDDD/DDDDQDDPGDDDDDDDDWDDDDDDDDDADTWDDDQPDVVGTDDDD/DDDDQDDPGDDDDDDDDWDDDDDDDDDADTWDDDQPDVVGTDDDD/DDDDQDDPGDDDDDDDDWDDDDDDDDDADTWDDDQPDVVGTDDDD/DDDDQDDPGDDDDDDDDWDDDDDDDDDADTWDDDQPDVVGTDDDD

GO terms:
  GO:0042802 identical protein binding (F, IPI)
  GO:0005515 protein binding (F, IPI)
  GO:0005654 nucleoplasm (C, IDA)
  GO:1990904 ribonucleoprotein complex (C, IDA)
  GO:0005737 cytoplasm (C, IDA)
  GO:0003697 single-stranded DNA binding (F, IDA)
  GO:0005681 spliceosomal complex (C, IDA)
  GO:0051168 nuclear export (P, IDA)
  GO:0051170 import into nucleus (P, IDA)
  GO:0003727 single-stranded RNA binding (F, IC)
  GO:0000398 mRNA splicing, via spliceosome (P, IC)
  GO:0006405 RNA export from nucleus (P, IC)
  GO:0005634 nucleus (C, IDA)
  GO:0035198 miRNA binding (F, IDA)
  GO:1903936 cellular response to sodium arsenite (P, IDA)
  GO:0071013 catalytic step 2 spliceosome (C, IDA)
  GO:0005634 nucleus (C, EXP)
  GO:0005737 cytoplasm (C, EXP)
  GO:0005654 nucleoplasm (C, TAS)
  GO:0005829 cytosol (C, TAS)

InterPro domains:
  IPR000504 RNA recognition motif domain [PF00076] (16-82)
  IPR000504 RNA recognition motif domain [PF00076] (107-166)
  IPR000504 RNA recognition motif domain [PS50102] (14-97)
  IPR000504 RNA recognition motif domain [PS50102] (105-184)
  IPR000504 RNA recognition motif domain [SM00360] (15-87)
  IPR000504 RNA recognition motif domain [SM00360] (106-178)
  IPR012677 Nucleotide-binding alpha-beta plait domain superfamily [G3DSA:3.30.70.330] (1-91)
  IPR012677 Nucleotide-binding alpha-beta plait domain superfamily [G3DSA:3.30.70.330] (100-180)
  IPR021662 Heterogeneous nuclear ribonucleoprotein A1/A2, C-terminal [PF11627] (307-344)
  IPR034516 hnRNP A1/3, RNA recognition motif 2 [cd12582] (105-184)
  IPR034845 hnRNP A1, RNA recognition motif 1 [cd12761] (12-92)
  IPR035979 RNA-binding domain superfamily [SSF54928] (10-114)
  IPR035979 RNA-binding domain superfamily [SSF54928] (100-212)